Protein AF-A0A958L839-F1 (afdb_monomer)

Foldseek 3Di:
DQDCCFDPNVLVVLLVLQVVLQVVLQVVLCVLVVHRLPGGFQQSLADPPSNVQPVLSSDQDAQEHQDPVSQVSVVVVDDDPPVQDDDNDGQKHFHDPPPCPVLQVLLCVVLCPDPFVLNSLLVSWARYETEIDGDPPDADLLWDWDDDSSGQNYIYTYQHNDPPRSPSRNLSSLLRSLLSSVSSVCVVPPPPDPVQQQPWDQQPVVRDTGGPVVSVSRVSSVVSSVRD

Mean predicted aligned error: 6.94 Å

Sequence (228 aa):
MNQWITGNTGTKRLTLLNDKFKSVCLDRINKETSTEYPVYTPFMSLGEGREKLPKPLLEQKSLLVKDNEYLKYLCDFYTPPANNFLGERNTVEFGFEQSKEDTFERALDLFSSSNSFVVAVFENIVKNIIPMKTIDSEVRKEGVGNSNRESIGALYLSAPSAEPRHIQLAINIAHEVGHQALMLYQTSDSIIHPAELTRNVYSAVRKTDRPAIQSFHALVALVYMRDF

Nearest PDB structures (foldseek):
  8s5f-assembly3_F  TM=5.793E-01  e=1.090E-06  Chlorogloeopsis sp.
  3hq2-assembly1_B  TM=2.065E-01  e=3.096E-01  Bacillus subtilis
  7a03-assembly1_A  TM=2.536E-01  e=7.896E-01  Chitinophagaceae bacterium
  5giv-assembly3_E  TM=2.136E-01  e=6.335E-01  Deinococcus radiodurans R1 = ATCC 13939 = DSM 20539
  5e3x-assembly1_A-2  TM=1.961E-01  e=6.693E-01  Fervidobacterium islandicum

Solvent-accessible surface area (backbone atoms only — not comparable to full-atom values): 12666 Å² total; per-residue (Å²): 131,92,44,72,84,49,54,72,60,6,38,55,51,49,46,56,49,48,54,52,50,43,50,53,32,40,57,54,50,23,65,73,70,74,46,84,73,91,63,75,30,31,51,53,47,30,86,72,75,53,93,69,59,56,66,66,59,62,45,86,67,54,52,70,50,76,55,65,70,50,40,58,59,42,63,81,70,59,80,72,62,85,87,42,47,65,87,94,40,72,43,66,45,64,53,73,61,90,87,49,55,68,43,53,52,51,10,49,52,58,46,64,71,39,96,26,55,54,40,59,41,35,70,68,52,51,50,33,37,41,41,33,42,59,60,88,86,81,64,58,47,59,30,51,71,48,65,54,75,47,26,49,25,38,38,36,38,29,79,30,77,37,82,64,34,28,58,41,40,27,46,43,49,32,29,40,44,24,39,44,54,48,53,54,46,49,74,76,45,62,85,62,52,77,90,48,34,72,40,70,35,78,18,86,88,75,74,44,74,37,31,34,51,58,37,51,42,53,53,44,12,50,54,31,45,70,57,90

Radius of gyration: 17.24 Å; Cα contacts (8 Å, |Δi|>4): 350; chains: 1; bounding box: 44×47×40 Å

Secondary structure (DSSP, 8-state):
---SSSHHHHHHHHHHHHHHHHHHHHHHHHHHHT----S--GGGG--SSGGG--GGGGS---SB---HHHHHHHTTT----GGGEETTEE-EEE---TTSHHHHHHHHHHHHTS--HHHHHHHHH--EEEEEEE-TTS--TT--EE--GGGTTEEEEEPPSSSSHHHHHHHHHHHHHHHHHHHHHHHHS-SS-GGGTTSEEEETTTTEEEEHHHHHHHHHHHHHHHH-

Structure (mmCIF, N/CA/C/O backbone):
data_AF-A0A958L839-F1
#
_entry.id   AF-A0A958L839-F1
#
loop_
_atom_site.group_PDB
_atom_site.id
_atom_site.type_symbol
_atom_site.label_atom_id
_atom_site.label_alt_id
_atom_site.label_comp_id
_atom_site.label_asym_id
_atom_site.label_entity_id
_atom_site.label_seq_id
_atom_site.pdbx_PDB_ins_code
_atom_site.Cartn_x
_atom_site.Cartn_y
_atom_site.Cartn_z
_atom_site.occupancy
_atom_site.B_iso_or_equiv
_atom_site.auth_seq_id
_atom_site.auth_comp_id
_atom_site.auth_asym_id
_atom_site.auth_atom_id
_atom_site.pdbx_PDB_model_num
ATOM 1 N N . MET A 1 1 ? -1.051 -28.481 -4.225 1.00 50.25 1 MET A N 1
ATOM 2 C CA . MET A 1 1 ? -0.147 -28.063 -3.128 1.00 50.25 1 MET A CA 1
ATOM 3 C C . MET A 1 1 ? -0.736 -26.799 -2.502 1.00 50.25 1 MET A C 1
ATOM 5 O O . MET A 1 1 ? -1.049 -25.883 -3.251 1.00 50.25 1 MET A O 1
ATOM 9 N N . ASN A 1 2 ? -0.980 -26.760 -1.186 1.00 62.16 2 ASN A N 1
ATOM 10 C CA . ASN A 1 2 ? -1.592 -25.598 -0.519 1.00 62.16 2 ASN A CA 1
ATOM 11 C C . ASN A 1 2 ? -0.540 -24.509 -0.276 1.00 62.16 2 ASN A C 1
ATOM 13 O O . ASN A 1 2 ? 0.155 -24.531 0.738 1.00 62.16 2 ASN A O 1
ATOM 17 N N . GLN A 1 3 ? -0.409 -23.576 -1.218 1.00 74.38 3 GLN A N 1
ATOM 18 C CA . GLN A 1 3 ? 0.459 -22.411 -1.061 1.00 74.38 3 GLN A CA 1
ATOM 19 C C . GLN A 1 3 ? -0.165 -21.427 -0.063 1.00 74.38 3 GLN A C 1
ATOM 21 O O . GLN A 1 3 ? -1.360 -21.139 -0.132 1.00 74.38 3 GLN A O 1
ATOM 26 N N . TRP A 1 4 ? 0.641 -20.954 0.891 1.00 71.06 4 TRP A N 1
ATOM 27 C CA . TRP A 1 4 ? 0.193 -20.015 1.922 1.00 71.06 4 TRP A CA 1
ATOM 28 C C . TRP A 1 4 ? 0.290 -18.560 1.468 1.00 71.06 4 TRP A C 1
ATOM 30 O O . TRP A 1 4 ? -0.595 -17.800 1.806 1.00 71.06 4 TRP A O 1
ATOM 40 N N . ILE A 1 5 ? 1.314 -18.182 0.698 1.00 75.25 5 ILE A N 1
ATOM 41 C CA . ILE A 1 5 ? 1.614 -16.772 0.372 1.00 75.25 5 ILE A CA 1
ATOM 42 C C . ILE A 1 5 ? 1.261 -16.413 -1.083 1.00 75.25 5 ILE A C 1
ATOM 44 O O . ILE A 1 5 ? 1.005 -15.249 -1.389 1.00 75.25 5 ILE A O 1
ATOM 48 N N . THR A 1 6 ? 1.233 -17.402 -1.978 1.00 82.56 6 THR A N 1
ATOM 49 C CA . THR A 1 6 ? 1.127 -17.215 -3.434 1.00 82.56 6 THR A CA 1
ATOM 50 C C . THR A 1 6 ? -0.059 -17.962 -4.035 1.00 82.56 6 THR A C 1
ATOM 52 O O . THR A 1 6 ? -0.590 -18.903 -3.433 1.00 82.56 6 THR A O 1
ATOM 55 N N . GLY A 1 7 ? -0.435 -17.564 -5.254 1.00 85.31 7 GLY A N 1
ATOM 56 C CA . GLY A 1 7 ? -1.500 -18.194 -6.029 1.00 85.31 7 GLY A CA 1
ATOM 57 C C . GLY A 1 7 ? -2.878 -18.084 -5.372 1.00 85.31 7 GLY A C 1
ATOM 58 O O . GLY A 1 7 ? -3.047 -17.503 -4.302 1.00 85.31 7 GLY A O 1
ATOM 59 N N . ASN A 1 8 ? -3.884 -18.701 -5.994 1.00 85.19 8 ASN A N 1
ATOM 60 C CA . ASN A 1 8 ? -5.290 -18.542 -5.597 1.00 85.19 8 ASN A CA 1
ATOM 61 C C . ASN A 1 8 ? -5.573 -18.900 -4.129 1.00 85.19 8 ASN A C 1
ATOM 63 O O . ASN A 1 8 ? -6.400 -18.263 -3.479 1.00 85.19 8 ASN A O 1
ATOM 67 N N . THR A 1 9 ? -4.909 -19.928 -3.594 1.00 86.12 9 THR A N 1
ATOM 68 C CA . THR A 1 9 ? -5.086 -20.332 -2.191 1.00 86.12 9 THR A CA 1
ATOM 69 C C . THR A 1 9 ? -4.491 -19.302 -1.232 1.00 86.12 9 THR A C 1
ATOM 71 O O . THR A 1 9 ? -5.132 -18.986 -0.228 1.00 86.12 9 THR A O 1
ATOM 74 N N . GLY A 1 10 ? -3.314 -18.752 -1.551 1.00 85.75 10 GLY A N 1
ATOM 75 C CA . GLY A 1 10 ? -2.702 -17.669 -0.783 1.00 85.75 10 GLY A CA 1
ATOM 76 C C . GLY A 1 10 ? -3.553 -16.403 -0.825 1.00 85.75 10 GLY A C 1
ATOM 77 O O . GLY A 1 10 ? -3.840 -15.834 0.224 1.00 85.75 10 GLY A O 1
ATOM 78 N N . THR A 1 11 ? -4.064 -16.029 -2.001 1.00 89.62 11 THR A N 1
ATOM 79 C CA . THR A 1 11 ? -4.967 -14.879 -2.158 1.00 89.62 11 THR A CA 1
ATOM 80 C C . THR A 1 11 ? -6.210 -15.012 -1.279 1.00 89.62 11 THR A C 1
ATOM 82 O O . THR A 1 11 ? -6.503 -14.108 -0.507 1.00 89.62 11 THR A O 1
ATOM 85 N N . LYS A 1 12 ? -6.906 -16.160 -1.306 1.00 90.44 12 LYS A N 1
ATOM 86 C CA . LYS A 1 12 ? -8.113 -16.376 -0.483 1.00 90.44 12 LYS A CA 1
ATOM 87 C C . LYS A 1 12 ? -7.850 -16.222 1.014 1.00 90.44 12 LYS A C 1
ATOM 89 O O . LYS A 1 12 ? -8.669 -15.657 1.732 1.00 90.44 12 LYS A O 1
ATOM 94 N N . ARG A 1 13 ? -6.720 -16.742 1.497 1.00 89.69 13 ARG A N 1
ATOM 95 C CA . ARG A 1 13 ? -6.339 -16.629 2.913 1.00 89.69 13 ARG A CA 1
ATOM 96 C C . ARG A 1 13 ? -6.029 -15.192 3.282 1.00 89.69 13 ARG A C 1
ATOM 98 O O . ARG A 1 13 ? -6.502 -14.713 4.305 1.00 89.69 13 ARG A O 1
ATOM 105 N N . LEU A 1 14 ? -5.286 -14.512 2.423 1.00 91.06 14 LEU A N 1
ATOM 106 C CA . LEU A 1 14 ? -4.926 -13.121 2.608 1.00 91.06 14 LEU A CA 1
ATOM 107 C C . LEU A 1 14 ? -6.156 -12.208 2.619 1.00 91.06 14 LEU A C 1
ATOM 109 O O . LEU A 1 14 ? -6.228 -11.328 3.466 1.00 91.06 14 LEU A O 1
ATOM 113 N N . THR A 1 15 ? -7.150 -12.464 1.763 1.00 92.75 15 THR A N 1
ATOM 114 C CA . THR A 1 15 ? -8.453 -11.781 1.804 1.00 92.75 15 THR A CA 1
ATOM 115 C C . THR A 1 15 ? -9.119 -11.942 3.169 1.00 92.75 15 THR A C 1
ATOM 117 O O . THR A 1 15 ? -9.436 -10.943 3.804 1.00 92.75 15 THR A O 1
ATOM 120 N N . LEU A 1 16 ? -9.242 -13.173 3.679 1.00 92.62 16 LEU A N 1
ATOM 121 C CA . LEU A 1 16 ? -9.853 -13.427 4.992 1.00 92.62 16 LEU A CA 1
ATOM 122 C C . LEU A 1 16 ? -9.105 -12.730 6.138 1.00 92.62 16 LEU A C 1
ATOM 124 O O . LEU A 1 16 ? -9.727 -12.162 7.037 1.00 92.62 16 LEU A O 1
ATOM 128 N N . LEU A 1 17 ? -7.769 -12.773 6.113 1.00 92.75 17 LEU A N 1
ATOM 129 C CA . LEU A 1 17 ? -6.934 -12.083 7.097 1.00 92.75 17 LEU A CA 1
ATOM 130 C C . LEU A 1 17 ? -7.134 -10.572 7.035 1.00 92.75 17 LEU A C 1
ATOM 132 O O . LEU A 1 17 ? -7.296 -9.929 8.070 1.00 92.75 17 LEU A O 1
ATOM 136 N N . ASN A 1 18 ? -7.158 -10.019 5.827 1.00 95.25 18 ASN A N 1
ATOM 137 C CA . ASN A 1 18 ? -7.340 -8.599 5.599 1.00 95.25 18 ASN A CA 1
ATOM 138 C C . ASN A 1 18 ? -8.727 -8.119 6.044 1.00 95.25 18 ASN A C 1
ATOM 140 O O . ASN A 1 18 ? -8.832 -7.082 6.688 1.00 95.25 18 ASN A O 1
ATOM 144 N N . ASP A 1 19 ? -9.789 -8.874 5.766 1.00 95.25 19 ASP A N 1
ATOM 145 C CA . ASP A 1 19 ? -11.146 -8.519 6.193 1.00 95.25 19 ASP A CA 1
ATOM 146 C C . ASP A 1 19 ? -11.259 -8.494 7.718 1.00 95.25 19 ASP A C 1
ATOM 148 O O . ASP A 1 19 ? -11.785 -7.540 8.299 1.00 95.25 19 ASP A O 1
ATOM 152 N N . LYS A 1 20 ? -10.674 -9.493 8.388 1.00 95.00 20 LYS A N 1
ATOM 153 C CA . LYS A 1 20 ? -10.611 -9.514 9.851 1.00 95.00 20 LYS A CA 1
ATOM 154 C C . LYS A 1 20 ? -9.772 -8.362 10.402 1.00 95.00 20 LYS A C 1
ATOM 156 O O . LYS A 1 20 ? -10.183 -7.724 11.368 1.00 95.00 20 LYS A O 1
ATOM 161 N N . PHE A 1 21 ? -8.626 -8.078 9.789 1.00 95.06 21 PHE A N 1
ATOM 162 C CA . PHE A 1 21 ? -7.762 -6.963 10.168 1.00 95.06 21 PHE A CA 1
ATOM 163 C C . PHE A 1 21 ? -8.496 -5.619 10.068 1.00 95.06 21 PHE A C 1
ATOM 165 O O . PHE A 1 21 ? -8.529 -4.865 11.039 1.00 95.06 21 PHE A O 1
ATOM 172 N N . LYS A 1 22 ? -9.163 -5.355 8.937 1.00 95.75 22 LYS A N 1
ATOM 173 C CA . LYS A 1 22 ? -9.967 -4.145 8.718 1.00 95.75 22 LYS A CA 1
ATOM 174 C C . LYS A 1 22 ? -11.069 -3.996 9.760 1.00 95.75 22 LYS A C 1
ATOM 176 O O . LYS A 1 22 ? -11.214 -2.910 10.310 1.00 95.75 22 LYS A O 1
ATOM 181 N N . SER A 1 23 ? -11.805 -5.074 10.053 1.00 95.44 23 SER A N 1
ATOM 182 C CA . SER A 1 23 ? -12.853 -5.076 11.084 1.00 95.44 23 SER A CA 1
ATOM 183 C C . SER A 1 23 ? -12.289 -4.679 12.444 1.00 95.44 23 SER A C 1
ATOM 185 O O . SER A 1 23 ? -12.813 -3.775 13.080 1.00 95.44 23 SER A O 1
ATOM 187 N N . VAL A 1 24 ? -11.173 -5.290 12.858 1.00 94.38 24 VAL A N 1
ATOM 188 C CA . VAL A 1 24 ? -10.528 -4.960 14.135 1.00 94.38 24 VAL A CA 1
ATOM 189 C C . VAL A 1 24 ? -10.098 -3.495 14.165 1.00 94.38 24 VAL A C 1
ATOM 191 O O . VAL A 1 24 ? -10.352 -2.813 15.152 1.00 94.38 24 VAL A O 1
ATOM 194 N N . CYS A 1 25 ? -9.472 -2.983 13.103 1.00 94.44 25 CYS A N 1
ATOM 195 C CA . CYS A 1 25 ? -9.069 -1.578 13.036 1.00 94.44 25 CYS A CA 1
ATOM 196 C C . CYS A 1 25 ? -10.265 -0.619 13.107 1.00 94.44 25 CYS A C 1
ATOM 198 O O . CYS A 1 25 ? -10.188 0.378 13.829 1.00 94.44 25 CYS A O 1
ATOM 200 N N . LEU A 1 26 ? -11.356 -0.936 12.403 1.00 94.31 26 LEU A N 1
ATOM 201 C CA . LEU A 1 26 ? -12.596 -0.160 12.397 1.00 94.31 26 LEU A CA 1
ATOM 202 C C . LEU A 1 26 ? -13.263 -0.123 13.770 1.00 94.31 26 LEU A C 1
ATOM 204 O O . LEU A 1 26 ? -13.526 0.957 14.294 1.00 94.31 26 LEU A O 1
ATOM 208 N N . ASP A 1 27 ? -13.472 -1.284 14.387 1.00 93.75 27 ASP A N 1
ATOM 209 C CA . ASP A 1 27 ? -14.079 -1.382 15.717 1.00 93.75 27 ASP A CA 1
ATOM 210 C C . ASP A 1 27 ? -13.277 -0.572 16.740 1.00 93.75 27 ASP A C 1
ATOM 212 O O . ASP A 1 27 ? -13.822 0.144 17.584 1.00 93.75 27 ASP A O 1
ATOM 216 N N . ARG A 1 28 ? -11.949 -0.650 16.633 1.00 92.38 28 ARG A N 1
ATOM 217 C CA . ARG A 1 28 ? -11.013 0.028 17.524 1.00 92.38 28 ARG A CA 1
ATOM 218 C C . ARG A 1 28 ? -11.067 1.552 17.364 1.00 92.38 28 ARG A C 1
ATOM 220 O O . ARG A 1 28 ? -11.107 2.247 18.378 1.00 92.38 28 ARG A O 1
ATOM 227 N N . ILE A 1 29 ? -11.065 2.084 16.135 1.00 91.50 29 ILE A N 1
ATOM 228 C CA . ILE A 1 29 ? -11.126 3.541 15.910 1.00 91.50 29 ILE A CA 1
ATOM 229 C C . ILE A 1 29 ? -12.505 4.102 16.266 1.00 91.50 29 ILE A C 1
ATOM 231 O O . ILE A 1 29 ? -12.572 5.107 16.966 1.00 91.50 29 ILE A O 1
ATOM 235 N N . ASN A 1 30 ? -13.584 3.406 15.898 1.00 92.19 30 ASN A N 1
ATOM 236 C CA . ASN A 1 30 ? -14.956 3.820 16.197 1.00 92.19 30 ASN A CA 1
ATOM 237 C C . ASN A 1 30 ? -15.199 3.920 17.706 1.00 92.19 30 ASN A C 1
ATOM 239 O O . ASN A 1 30 ? -15.785 4.889 18.191 1.00 92.19 30 ASN A O 1
ATOM 243 N N . LYS A 1 31 ? -14.666 2.955 18.466 1.00 91.06 31 LYS A N 1
ATOM 244 C CA . LYS A 1 31 ? -14.718 2.968 19.929 1.00 91.06 31 LYS A CA 1
ATOM 245 C C . LYS A 1 31 ? -13.953 4.144 20.538 1.00 91.06 31 LYS A C 1
ATOM 247 O O . LYS A 1 31 ? -14.417 4.725 21.513 1.00 91.06 31 LYS A O 1
ATOM 252 N N . GLU A 1 32 ? -12.782 4.481 20.005 1.00 89.44 32 GLU A N 1
ATOM 253 C CA . GLU A 1 32 ? -11.934 5.534 20.577 1.00 89.44 32 GLU A CA 1
ATOM 254 C C . GLU A 1 32 ? -12.386 6.944 20.222 1.00 89.44 32 GLU A C 1
ATOM 256 O O . GLU A 1 32 ? -12.366 7.818 21.085 1.00 89.44 32 GLU A O 1
ATOM 261 N N . THR A 1 33 ? -12.832 7.174 18.989 1.00 86.00 33 THR A N 1
ATOM 262 C CA . THR A 1 33 ? -13.303 8.495 18.558 1.00 86.00 33 THR A CA 1
ATOM 263 C C . THR A 1 33 ? -14.797 8.697 18.807 1.00 86.00 33 THR A C 1
ATOM 265 O O . THR A 1 33 ? -15.324 9.755 18.473 1.00 86.00 33 THR A O 1
ATOM 268 N N . SER A 1 34 ? -15.500 7.699 19.366 1.00 86.50 34 SER A N 1
ATOM 269 C CA . SER A 1 34 ? -16.966 7.702 19.519 1.00 86.50 34 SER A CA 1
ATOM 270 C C . SER A 1 34 ? -17.677 8.087 18.213 1.00 86.50 34 SER A C 1
ATOM 272 O O . SER A 1 34 ? -18.589 8.909 18.192 1.00 86.50 34 SER A O 1
ATOM 274 N N . THR A 1 35 ? -17.183 7.548 17.098 1.00 86.31 35 THR A N 1
ATOM 275 C CA . THR A 1 35 ? -17.655 7.814 15.731 1.00 86.31 35 THR A CA 1
ATOM 276 C C . THR A 1 35 ? -18.020 6.487 15.071 1.00 86.31 35 THR A C 1
ATOM 278 O O . THR A 1 35 ? -17.555 5.439 15.504 1.00 86.31 35 THR A O 1
ATOM 281 N N . GLU A 1 36 ? -18.821 6.516 14.010 1.00 89.25 36 GLU A N 1
ATOM 282 C CA . GLU A 1 36 ? -19.178 5.329 13.226 1.00 89.25 36 GLU A CA 1
ATOM 283 C C . GLU A 1 36 ? -18.637 5.458 11.800 1.00 89.25 36 GLU A C 1
ATOM 285 O O . GLU A 1 36 ? -19.370 5.731 10.849 1.00 89.25 36 GLU A O 1
ATOM 290 N N . TYR A 1 37 ? -17.322 5.301 11.639 1.00 92.06 37 TYR A N 1
ATOM 291 C CA . TYR A 1 37 ? -16.726 5.210 10.312 1.00 92.06 37 TYR A CA 1
ATOM 292 C C . TYR A 1 37 ? -17.219 3.928 9.622 1.00 92.06 37 TYR A C 1
ATOM 294 O O . TYR A 1 37 ? -17.070 2.838 10.186 1.00 92.06 37 TYR A O 1
ATOM 302 N N . PRO A 1 38 ? -17.786 4.028 8.404 1.00 92.19 38 PRO A N 1
ATOM 303 C CA . PRO A 1 38 ? -18.387 2.884 7.720 1.00 92.19 38 PRO A CA 1
ATOM 304 C C . PRO A 1 38 ? -17.364 2.025 6.966 1.00 92.19 38 PRO A C 1
ATOM 306 O O . PRO A 1 38 ? -17.669 0.901 6.574 1.00 92.19 38 PRO A O 1
ATOM 309 N N . VAL A 1 39 ? -16.168 2.563 6.702 1.00 94.44 39 VAL A N 1
ATOM 310 C CA . VAL A 1 39 ? -15.171 1.955 5.815 1.00 94.44 39 VAL A CA 1
ATOM 311 C C . VAL A 1 39 ? -13.774 2.149 6.384 1.00 94.44 39 VAL A C 1
ATOM 313 O O . VAL A 1 39 ? -13.436 3.219 6.883 1.00 94.44 39 VAL A O 1
ATOM 316 N N . TYR A 1 40 ? -12.958 1.101 6.283 1.00 95.50 40 TYR A N 1
ATOM 317 C CA . TYR A 1 40 ? -11.557 1.125 6.685 1.00 95.50 40 TYR A CA 1
ATOM 318 C C . TYR A 1 40 ? -10.734 2.033 5.765 1.00 95.50 40 TYR A C 1
ATOM 320 O O . TYR A 1 40 ? -10.785 1.878 4.541 1.00 95.50 40 TYR A O 1
ATOM 328 N N . THR A 1 41 ? -9.905 2.897 6.350 1.00 95.06 41 THR A N 1
ATOM 329 C CA . THR A 1 41 ? -8.818 3.591 5.645 1.00 95.06 41 THR A CA 1
ATOM 330 C C . THR A 1 41 ? -7.460 3.086 6.136 1.00 95.06 41 THR A C 1
ATOM 332 O O . THR A 1 41 ? -7.355 2.678 7.297 1.00 95.06 41 THR A O 1
ATOM 335 N N . PRO A 1 42 ? -6.399 3.125 5.302 1.00 94.31 42 PRO A N 1
ATOM 336 C CA . PRO A 1 42 ? -5.081 2.629 5.695 1.00 94.31 42 PRO A CA 1
ATOM 337 C C . PRO A 1 42 ? -4.583 3.177 7.035 1.00 94.31 42 PRO A C 1
ATOM 339 O O . PRO A 1 42 ? -4.073 2.428 7.856 1.00 94.31 42 PRO A O 1
ATOM 342 N N . PHE A 1 43 ? -4.819 4.456 7.327 1.00 92.25 43 PHE A N 1
ATOM 343 C CA . PHE A 1 43 ? -4.344 5.112 8.551 1.00 92.25 43 PHE A CA 1
ATOM 344 C C . PHE A 1 43 ? -4.984 4.573 9.836 1.00 92.25 43 PHE A C 1
ATOM 346 O O . PHE A 1 43 ? -4.421 4.736 10.916 1.00 92.25 43 PHE A O 1
ATOM 353 N N . MET A 1 44 ? -6.097 3.839 9.744 1.00 93.19 44 MET A N 1
ATOM 354 C CA . MET A 1 44 ? -6.678 3.140 10.895 1.00 93.19 44 MET A CA 1
ATOM 355 C C . MET A 1 44 ? -5.803 1.972 11.392 1.00 93.19 44 MET A C 1
ATOM 357 O O . MET A 1 44 ? -6.047 1.450 12.487 1.00 93.19 44 MET A O 1
ATOM 361 N N . SER A 1 45 ? -4.785 1.547 10.626 1.00 91.62 45 SER A N 1
ATOM 362 C CA . SER A 1 45 ? -3.797 0.568 11.102 1.00 91.62 45 SER A CA 1
ATOM 363 C C . SER A 1 45 ? -2.796 1.134 12.101 1.00 91.62 45 SER A C 1
ATOM 365 O O . SER A 1 45 ? -2.196 0.342 12.828 1.00 91.62 45 SER A O 1
ATOM 367 N N . LEU A 1 46 ? -2.639 2.461 12.170 1.00 87.00 46 LEU A N 1
ATOM 368 C CA . LEU A 1 46 ? -1.677 3.116 13.050 1.00 87.00 46 LEU A CA 1
ATOM 369 C C . LEU A 1 46 ? -1.821 2.597 14.491 1.00 87.00 46 LEU A C 1
ATOM 371 O O . LEU A 1 46 ? -2.926 2.503 15.030 1.00 87.00 46 LEU A O 1
ATOM 375 N N . GLY A 1 47 ? -0.701 2.184 15.087 1.00 79.38 47 GLY A N 1
ATOM 376 C CA . GLY A 1 47 ? -0.689 1.570 16.416 1.00 79.38 47 GLY A CA 1
ATOM 377 C C . GLY A 1 47 ? -0.898 2.587 17.537 1.00 79.38 47 GLY A C 1
ATOM 378 O O . GLY A 1 47 ? -1.769 2.400 18.385 1.00 79.38 47 GLY A O 1
ATOM 379 N N . GLU A 1 48 ? -0.128 3.676 17.500 1.00 78.25 48 GLU A N 1
ATOM 380 C CA . GLU A 1 48 ? -0.063 4.729 18.523 1.00 78.25 48 GLU A CA 1
ATOM 381 C C . GLU A 1 48 ? -0.246 6.118 17.890 1.00 78.25 48 GLU A C 1
ATOM 383 O O . GLU A 1 48 ? 0.094 6.314 16.726 1.00 78.25 48 GLU A O 1
ATOM 388 N N . GLY A 1 49 ? -0.782 7.095 18.632 1.00 76.62 49 GLY A N 1
ATOM 389 C CA . GLY A 1 49 ? -0.974 8.475 18.142 1.00 76.62 49 GLY A CA 1
ATOM 390 C C . GLY A 1 49 ? -2.171 8.669 17.200 1.00 76.62 49 GLY A C 1
ATOM 391 O O . GLY A 1 49 ? -2.388 9.752 16.658 1.00 76.62 49 GLY A O 1
ATOM 392 N N . ARG A 1 50 ? -2.965 7.618 17.012 1.00 81.12 50 ARG A N 1
ATOM 393 C CA . ARG A 1 50 ? -4.176 7.550 16.180 1.00 81.12 50 ARG A CA 1
ATOM 394 C C . ARG A 1 50 ? -5.311 8.464 16.622 1.00 81.12 50 ARG A C 1
ATOM 396 O O . ARG A 1 50 ? -6.073 8.926 15.784 1.00 81.12 50 ARG A O 1
ATOM 403 N N . GLU A 1 51 ? -5.392 8.780 17.907 1.00 79.00 51 GLU A N 1
ATOM 404 C CA . GLU A 1 51 ? -6.323 9.764 18.462 1.00 79.00 51 GLU A CA 1
ATOM 405 C C . GLU A 1 51 ? -6.082 11.181 17.921 1.00 79.00 51 GLU A C 1
ATOM 407 O O . GLU A 1 51 ? -6.962 12.036 17.998 1.00 79.00 51 GLU A O 1
ATOM 412 N N . LYS A 1 52 ? -4.894 11.424 17.355 1.00 82.81 52 LYS A N 1
ATOM 413 C CA . LYS A 1 52 ? -4.508 12.691 16.731 1.00 82.81 52 LYS A CA 1
ATOM 414 C C . LYS A 1 52 ? -4.678 12.675 15.216 1.00 82.81 52 LYS A C 1
ATOM 416 O O . LYS A 1 52 ? -4.389 13.692 14.590 1.00 82.81 52 LYS A O 1
ATOM 421 N N . LEU A 1 53 ? -5.110 11.555 14.621 1.00 87.25 53 LEU A N 1
ATOM 422 C CA . LEU A 1 53 ? -5.281 11.475 13.174 1.00 87.25 53 LEU A CA 1
ATOM 423 C C . LEU A 1 53 ? -6.312 12.515 12.719 1.00 87.25 53 LEU A C 1
ATOM 425 O O . LEU A 1 53 ? -7.449 12.512 13.198 1.00 87.25 53 LEU A O 1
ATOM 429 N N . PRO A 1 54 ? -5.945 13.404 11.786 1.00 88.94 54 PRO A N 1
ATOM 430 C CA . PRO A 1 54 ? -6.867 14.386 11.259 1.00 88.94 54 PRO A CA 1
ATOM 431 C C . PRO A 1 54 ? -7.951 13.670 10.453 1.00 88.94 54 PRO A C 1
ATOM 433 O O . PRO A 1 54 ? -7.681 12.716 9.719 1.00 88.94 54 PRO A O 1
ATOM 436 N N . LYS A 1 55 ? -9.188 14.163 10.571 1.00 89.25 55 LYS A N 1
ATOM 437 C CA . LYS A 1 55 ? -10.371 13.583 9.921 1.00 89.25 55 LYS A CA 1
ATOM 438 C C . LYS A 1 55 ? -10.163 13.255 8.428 1.00 89.25 55 LYS A C 1
ATOM 440 O O . LYS A 1 55 ? -10.563 12.161 8.040 1.00 89.25 55 LYS A O 1
ATOM 445 N N . PRO A 1 56 ? -9.477 14.083 7.610 1.00 90.69 56 PRO A N 1
ATOM 446 C CA . PRO A 1 56 ? -9.201 13.742 6.213 1.00 90.69 56 PRO A CA 1
ATOM 447 C C . PRO A 1 56 ? -8.477 12.402 5.993 1.00 90.69 56 PRO A C 1
ATOM 449 O O . PRO A 1 56 ? -8.745 11.749 4.989 1.00 90.69 56 PRO A O 1
ATOM 452 N N . LEU A 1 57 ? -7.606 11.950 6.911 1.00 90.75 57 LEU A N 1
ATOM 453 C CA . LEU A 1 57 ? -6.921 10.644 6.811 1.00 90.75 57 LEU A CA 1
ATOM 454 C C . LEU A 1 57 ? -7.834 9.449 7.154 1.00 90.75 57 LEU A C 1
ATOM 456 O O . LEU A 1 57 ? -7.518 8.297 6.844 1.00 90.75 57 LEU A O 1
ATOM 460 N N . LEU A 1 58 ? -8.978 9.718 7.784 1.00 91.50 58 LEU A N 1
ATOM 461 C CA . LEU A 1 58 ? -10.008 8.735 8.131 1.00 91.50 58 LEU A CA 1
ATOM 462 C C . LEU A 1 58 ? -11.142 8.686 7.096 1.00 91.50 58 LEU A C 1
ATOM 464 O O . LEU A 1 58 ? -12.058 7.876 7.217 1.00 91.50 58 LEU A O 1
ATOM 468 N N . GLU A 1 59 ? -11.079 9.525 6.061 1.00 90.62 59 GLU A N 1
ATOM 469 C CA . GLU A 1 59 ? -12.037 9.542 4.961 1.00 90.62 59 GLU A CA 1
ATOM 470 C C . GLU A 1 59 ? -11.553 8.678 3.795 1.00 90.62 59 GLU A C 1
ATOM 472 O O . GLU A 1 59 ? -10.373 8.664 3.438 1.00 90.62 59 GLU A O 1
ATOM 477 N N . GLN A 1 60 ? -12.481 7.957 3.167 1.00 91.12 60 GLN A N 1
ATOM 478 C CA . GLN A 1 60 ? -12.165 7.150 1.997 1.00 91.12 60 GLN A CA 1
ATOM 479 C C . GLN A 1 60 ? -11.740 8.051 0.829 1.00 91.12 60 GLN A C 1
ATOM 481 O O . GLN A 1 60 ? -12.461 8.968 0.435 1.00 91.12 60 GLN A O 1
ATOM 486 N N . LYS A 1 61 ? -10.579 7.752 0.243 1.00 93.00 61 LYS A N 1
ATOM 487 C CA . LYS A 1 61 ? -10.073 8.404 -0.971 1.00 93.00 61 LYS A CA 1
ATOM 488 C C . LYS A 1 61 ? -10.098 7.446 -2.161 1.00 93.00 61 LYS A C 1
ATOM 490 O O . LYS A 1 61 ? -10.277 6.237 -2.000 1.00 93.00 61 LYS A O 1
ATOM 495 N N . SER A 1 62 ? -9.919 7.997 -3.359 1.00 93.56 62 SER A N 1
ATOM 496 C CA . SER A 1 62 ? -9.692 7.219 -4.578 1.00 93.56 62 SER A CA 1
ATOM 497 C C . SER A 1 62 ? -8.440 6.346 -4.459 1.00 93.56 62 SER A C 1
ATOM 499 O O . SER A 1 62 ? -7.538 6.638 -3.667 1.00 93.56 62 SER A O 1
ATOM 501 N N . LEU A 1 63 ? -8.372 5.295 -5.287 1.00 94.19 63 LEU A N 1
ATOM 502 C CA . LEU A 1 63 ? -7.199 4.425 -5.363 1.00 94.19 63 LEU A CA 1
ATOM 503 C C . LEU A 1 63 ? -5.935 5.249 -5.593 1.00 94.19 63 LEU A C 1
ATOM 505 O O . LEU A 1 63 ? -5.017 5.157 -4.801 1.00 94.19 63 LEU A O 1
ATOM 509 N N . LEU A 1 64 ? -5.895 6.100 -6.616 1.00 93.62 64 LEU A N 1
ATOM 510 C CA . LEU A 1 64 ? -4.812 7.067 -6.784 1.00 93.62 64 LEU A CA 1
ATOM 511 C C . LEU A 1 64 ? -5.189 8.378 -6.091 1.00 93.62 64 LEU A C 1
ATOM 513 O O . LEU A 1 64 ? -6.174 9.014 -6.474 1.00 93.62 64 LEU A O 1
ATOM 517 N N . VAL A 1 65 ? -4.441 8.769 -5.059 1.00 91.94 65 VAL A N 1
ATOM 518 C CA . VAL A 1 65 ? -4.749 9.956 -4.251 1.00 91.94 65 VAL A CA 1
ATOM 519 C C . VAL A 1 65 ? -4.194 11.211 -4.923 1.00 91.94 65 VAL A C 1
ATOM 521 O O . VAL A 1 65 ? -2.983 11.373 -5.044 1.00 91.94 65 VAL A O 1
ATOM 524 N N . LYS A 1 66 ? -5.097 12.113 -5.326 1.00 89.19 66 LYS A N 1
ATOM 525 C CA . LYS A 1 66 ? -4.783 13.399 -5.985 1.00 89.19 66 LYS A CA 1
ATOM 526 C C . LYS A 1 66 ? -5.127 14.624 -5.111 1.00 89.19 66 LYS A C 1
ATOM 528 O O . LYS A 1 66 ? -4.955 15.762 -5.532 1.00 89.19 66 LYS A O 1
ATOM 533 N N . ASP A 1 67 ? -5.642 14.395 -3.903 1.00 88.31 67 ASP A N 1
ATOM 534 C CA . ASP A 1 67 ? -6.111 15.429 -2.973 1.00 88.31 67 ASP A CA 1
ATOM 535 C C . ASP A 1 67 ? -4.936 16.060 -2.205 1.00 88.31 67 ASP A C 1
ATOM 537 O O . ASP A 1 67 ? -4.376 15.456 -1.291 1.00 88.31 67 ASP A O 1
ATOM 541 N N . ASN A 1 68 ? -4.566 17.290 -2.566 1.00 83.25 68 ASN A N 1
ATOM 542 C CA . ASN A 1 68 ? -3.444 18.000 -1.947 1.00 83.25 68 ASN A CA 1
ATOM 543 C C . ASN A 1 68 ? -3.669 18.343 -0.464 1.00 83.25 68 ASN A C 1
ATOM 545 O O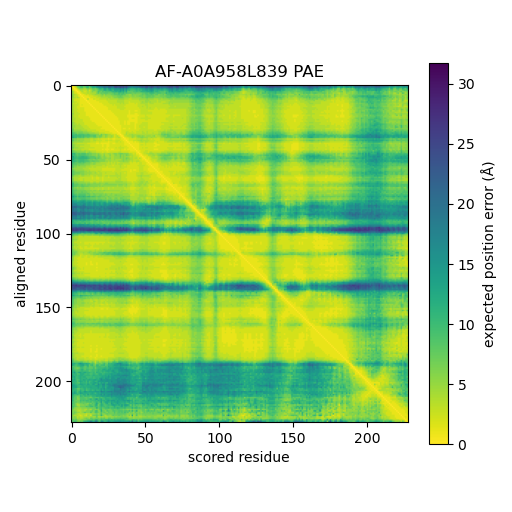 . ASN A 1 68 ? -2.694 18.445 0.280 1.00 83.25 68 ASN A O 1
ATOM 549 N N . GLU A 1 69 ? -4.916 18.520 -0.015 1.00 84.75 69 GLU A N 1
ATOM 550 C CA . GLU A 1 69 ? -5.205 18.776 1.401 1.00 84.75 69 GLU A CA 1
ATOM 551 C C . GLU A 1 69 ? -4.921 17.520 2.226 1.00 84.75 69 GLU A C 1
ATOM 553 O O . GLU A 1 69 ? -4.204 17.571 3.226 1.00 84.75 69 GLU A O 1
ATOM 558 N N . TYR A 1 70 ? -5.390 16.368 1.745 1.00 89.06 70 TYR A N 1
ATOM 559 C CA . TYR A 1 70 ? -5.069 15.070 2.330 1.00 89.06 70 TYR A CA 1
ATOM 560 C C . TYR A 1 70 ? -3.557 14.812 2.374 1.00 89.06 70 TYR A C 1
ATOM 562 O O . TYR A 1 70 ? -3.022 14.415 3.410 1.00 89.06 70 TYR A O 1
ATOM 570 N N . LEU A 1 71 ? -2.853 15.058 1.262 1.00 87.50 71 LEU A N 1
ATOM 571 C CA . LEU A 1 71 ? -1.407 14.834 1.169 1.00 87.50 71 LEU A CA 1
ATOM 572 C C . LEU A 1 71 ? -0.620 15.725 2.140 1.00 87.50 71 LEU A C 1
ATOM 574 O O . LEU A 1 71 ? 0.397 15.286 2.672 1.00 87.50 71 LEU A O 1
ATOM 578 N N . LYS A 1 72 ? -1.110 16.936 2.432 1.00 84.56 72 LYS A N 1
ATOM 579 C CA . LYS A 1 72 ? -0.500 17.822 3.429 1.00 84.56 72 LYS A CA 1
ATOM 580 C C . LYS A 1 72 ? -0.576 17.239 4.840 1.00 84.56 72 LYS A C 1
ATOM 582 O O . LYS A 1 72 ? 0.429 17.249 5.540 1.00 84.56 72 LYS A O 1
ATOM 587 N N . TYR A 1 73 ? -1.734 16.714 5.245 1.00 86.00 73 TYR A N 1
ATOM 588 C CA . TYR A 1 73 ? -1.881 16.050 6.546 1.00 86.00 73 TYR A CA 1
ATOM 589 C C . TYR A 1 73 ? -1.017 14.798 6.656 1.00 86.00 73 TYR A C 1
ATOM 591 O O . TYR A 1 73 ? -0.493 14.486 7.719 1.00 86.00 73 TYR A O 1
ATOM 599 N N . LEU A 1 74 ? -0.854 14.079 5.549 1.00 85.06 74 LEU A N 1
ATOM 600 C CA . LEU A 1 74 ? -0.083 12.849 5.513 1.00 85.06 74 LEU A CA 1
ATOM 601 C C . LEU A 1 74 ? 1.400 13.062 5.848 1.00 85.06 74 LEU A C 1
ATOM 603 O O . LEU A 1 74 ? 1.994 12.187 6.478 1.00 85.06 74 LEU A O 1
ATOM 607 N N . CYS A 1 75 ? 1.981 14.209 5.478 1.00 78.12 75 CYS A N 1
ATOM 608 C CA . CYS A 1 75 ? 3.366 14.562 5.807 1.00 78.12 75 CYS A CA 1
ATOM 609 C C . CYS A 1 75 ? 3.681 14.401 7.302 1.00 78.12 75 CYS A C 1
ATOM 611 O O . CYS A 1 75 ? 4.771 13.949 7.642 1.00 78.12 75 CYS A O 1
ATOM 613 N N . ASP A 1 76 ? 2.723 14.727 8.174 1.00 77.19 76 ASP A N 1
ATOM 614 C CA . ASP A 1 76 ? 2.915 14.738 9.628 1.00 77.19 76 ASP A CA 1
ATOM 615 C C . ASP A 1 76 ? 2.870 13.332 10.252 1.00 77.19 76 ASP A C 1
ATOM 617 O O . ASP A 1 76 ? 3.364 13.124 11.360 1.00 77.19 76 ASP A O 1
ATOM 621 N N . PHE A 1 77 ? 2.289 12.356 9.547 1.00 78.62 77 PHE A N 1
ATOM 622 C CA . PHE A 1 77 ? 2.096 10.980 10.033 1.00 78.62 77 PHE A CA 1
ATOM 623 C C . PHE A 1 77 ? 2.931 9.951 9.270 1.00 78.62 77 PHE A C 1
ATOM 625 O O . PHE A 1 77 ? 3.034 8.792 9.679 1.00 78.62 77 PHE A O 1
ATOM 632 N N . TYR A 1 78 ? 3.530 10.347 8.150 1.00 79.44 78 TYR A N 1
ATOM 633 C CA . TYR A 1 78 ? 4.373 9.466 7.367 1.00 79.44 78 TYR A CA 1
ATOM 634 C C . TYR A 1 78 ? 5.729 9.265 8.037 1.00 79.44 78 TYR A C 1
ATOM 636 O O . TYR A 1 78 ? 6.507 10.200 8.207 1.00 79.44 78 TYR A O 1
ATOM 644 N N . THR A 1 79 ? 6.044 8.007 8.338 1.00 71.62 79 THR A N 1
ATOM 645 C CA . THR A 1 79 ? 7.391 7.613 8.749 1.00 71.62 79 THR A CA 1
ATOM 646 C C . THR A 1 79 ? 8.149 7.100 7.525 1.00 71.62 79 THR A C 1
ATOM 648 O O . THR A 1 79 ? 7.857 5.996 7.044 1.00 71.62 79 THR A O 1
ATOM 651 N N . PRO A 1 80 ? 9.101 7.875 6.976 1.00 68.62 80 PRO A N 1
ATOM 652 C CA . PRO A 1 80 ? 9.930 7.396 5.886 1.00 68.62 80 PRO A CA 1
ATOM 653 C C . PRO A 1 80 ? 10.892 6.299 6.390 1.00 68.62 80 PRO A C 1
ATOM 655 O O . PRO A 1 80 ? 11.250 6.270 7.571 1.00 68.62 80 PRO A O 1
ATOM 658 N N . PRO A 1 81 ? 11.363 5.395 5.513 1.00 66.19 81 PRO A N 1
ATOM 659 C CA . PRO A 1 81 ? 12.445 4.471 5.842 1.00 66.19 81 PRO A CA 1
ATOM 660 C C . PRO A 1 81 ? 13.684 5.229 6.336 1.00 66.19 81 PRO A C 1
ATOM 662 O O . PRO A 1 81 ? 13.960 6.326 5.857 1.00 66.19 81 PRO A O 1
ATOM 665 N N . ALA A 1 82 ? 14.489 4.621 7.215 1.00 57.28 82 ALA A N 1
ATOM 666 C CA . ALA A 1 82 ? 15.681 5.248 7.810 1.00 57.28 82 ALA A CA 1
ATOM 667 C C . ALA A 1 82 ? 16.669 5.863 6.791 1.00 57.28 82 ALA A C 1
ATOM 669 O O . ALA A 1 82 ? 17.409 6.781 7.124 1.00 57.28 82 ALA A O 1
ATOM 670 N N . ASN A 1 83 ? 16.656 5.389 5.543 1.00 53.19 83 ASN A N 1
ATOM 671 C CA . ASN A 1 83 ? 17.527 5.868 4.467 1.00 53.19 83 ASN A CA 1
ATOM 672 C C . ASN A 1 83 ? 17.013 7.142 3.766 1.00 53.19 83 ASN A C 1
ATOM 674 O O . ASN A 1 83 ? 17.680 7.645 2.872 1.00 53.19 83 ASN A O 1
ATOM 678 N N . ASN A 1 84 ? 15.834 7.640 4.139 1.00 59.09 84 ASN A N 1
ATOM 679 C CA . ASN A 1 84 ? 15.188 8.811 3.541 1.00 59.09 84 ASN A CA 1
ATOM 680 C C . ASN A 1 84 ? 15.224 10.031 4.488 1.00 59.09 84 ASN A C 1
ATOM 682 O O . ASN A 1 84 ? 14.425 10.958 4.356 1.00 59.09 84 ASN A O 1
ATOM 686 N N . PHE A 1 85 ? 16.144 10.029 5.455 1.00 58.09 85 PHE A N 1
ATOM 687 C CA . PHE A 1 85 ? 16.469 11.193 6.272 1.00 58.09 85 PHE A CA 1
ATOM 688 C C . PHE A 1 85 ? 17.853 11.722 5.898 1.00 58.09 85 PHE A C 1
ATOM 690 O O . PHE A 1 85 ? 18.818 10.961 5.846 1.00 58.09 85 PHE A O 1
ATOM 697 N N . LEU A 1 86 ? 17.956 13.035 5.678 1.00 56.19 86 LEU A N 1
ATOM 698 C CA . LEU A 1 86 ? 19.229 13.737 5.513 1.00 56.19 86 LEU A CA 1
ATOM 699 C C . LEU A 1 86 ? 19.414 14.697 6.693 1.00 56.19 86 LEU A C 1
ATOM 701 O O . LEU A 1 86 ? 18.837 15.787 6.734 1.00 56.19 86 LEU A O 1
ATOM 705 N N . GLY A 1 87 ? 20.168 14.250 7.700 1.00 68.75 87 GLY A N 1
ATOM 706 C CA . GLY A 1 87 ? 20.158 14.882 9.020 1.00 68.75 87 GLY A CA 1
ATOM 707 C C . GLY A 1 87 ? 18.779 14.732 9.667 1.00 68.75 87 GLY A C 1
ATOM 708 O O . GLY A 1 87 ? 18.303 13.617 9.845 1.00 68.75 87 GLY A O 1
ATOM 709 N N . GLU A 1 88 ? 18.121 15.850 9.975 1.00 62.88 88 GLU A N 1
ATOM 710 C CA . GLU A 1 88 ? 16.767 15.883 10.559 1.00 62.88 88 GLU A CA 1
ATOM 711 C C . GLU A 1 88 ? 15.648 16.046 9.510 1.00 62.88 88 GLU A C 1
ATOM 713 O O . GLU A 1 88 ? 14.473 16.139 9.861 1.00 62.88 88 GLU A O 1
ATOM 718 N N . ARG A 1 89 ? 15.977 16.120 8.210 1.00 59.78 89 ARG A N 1
ATOM 719 C CA . ARG A 1 89 ? 14.996 16.412 7.151 1.00 59.78 89 ARG A CA 1
ATOM 720 C C . ARG A 1 89 ? 14.509 15.148 6.452 1.00 59.78 89 ARG A C 1
ATOM 722 O O . ARG A 1 89 ? 15.322 14.359 5.974 1.00 59.78 89 ARG A O 1
ATOM 729 N N . ASN A 1 90 ? 13.188 15.006 6.340 1.00 67.12 90 ASN A N 1
ATOM 730 C CA . ASN A 1 90 ? 12.543 14.010 5.486 1.00 67.12 90 ASN A CA 1
ATOM 731 C C . ASN A 1 90 ? 12.802 14.361 4.009 1.00 67.12 90 ASN A C 1
ATOM 733 O O . ASN A 1 90 ? 12.566 15.496 3.596 1.00 67.12 90 ASN A O 1
ATOM 737 N N . THR A 1 91 ? 13.314 13.412 3.223 1.00 69.50 91 THR A N 1
ATOM 738 C CA . THR A 1 91 ? 13.615 13.605 1.792 1.00 69.50 91 THR A CA 1
ATOM 739 C C . THR A 1 91 ? 12.441 13.265 0.870 1.00 69.50 91 THR A C 1
ATOM 741 O O . THR A 1 91 ? 12.582 13.301 -0.357 1.00 69.50 91 THR A O 1
ATOM 744 N N . VAL A 1 92 ? 11.290 12.923 1.455 1.00 75.38 92 VAL A N 1
ATOM 745 C CA . VAL A 1 92 ? 10.040 12.625 0.761 1.00 75.38 92 VAL A CA 1
ATOM 746 C C . VAL A 1 92 ? 9.074 13.794 0.912 1.00 75.38 92 VAL A C 1
ATOM 748 O O . VAL A 1 92 ? 8.726 14.196 2.019 1.00 75.38 92 VAL A O 1
ATOM 751 N N . GLU A 1 93 ? 8.589 14.280 -0.221 1.00 78.81 93 GLU A N 1
ATOM 752 C CA . GLU A 1 93 ? 7.475 15.212 -0.333 1.00 78.81 93 GLU A CA 1
ATOM 753 C C . GLU A 1 93 ? 6.284 14.494 -0.977 1.00 78.81 93 GLU A C 1
ATOM 755 O O . GLU A 1 93 ? 6.452 13.576 -1.782 1.00 78.81 93 GLU A O 1
ATOM 760 N N . PHE A 1 94 ? 5.066 14.912 -0.651 1.00 82.12 94 PHE A N 1
ATOM 761 C CA . PHE A 1 94 ? 3.853 14.349 -1.238 1.00 82.12 94 PHE A CA 1
ATOM 762 C C . PHE A 1 94 ? 3.242 15.324 -2.232 1.00 82.12 94 PHE A C 1
ATOM 764 O O . PHE A 1 94 ? 3.080 16.506 -1.937 1.00 82.12 94 PHE A O 1
ATOM 771 N N . GLY A 1 95 ? 2.900 14.828 -3.420 1.00 73.12 95 GLY A N 1
ATOM 772 C CA . GLY A 1 95 ? 2.329 15.670 -4.463 1.00 73.12 95 GLY A CA 1
ATOM 773 C C . GLY A 1 95 ? 2.145 14.944 -5.787 1.00 73.12 95 GLY A C 1
ATOM 774 O O . GLY A 1 95 ? 2.981 14.146 -6.209 1.00 73.12 95 GLY A O 1
ATOM 775 N N . PHE A 1 96 ? 1.042 15.262 -6.458 1.00 69.38 96 PHE A N 1
ATOM 776 C CA . PHE A 1 96 ? 0.696 14.754 -7.779 1.00 69.38 96 PHE A CA 1
ATOM 777 C C . PHE A 1 96 ? 0.869 15.886 -8.802 1.00 69.38 96 PHE A C 1
ATOM 779 O O . PHE A 1 96 ? -0.092 16.517 -9.227 1.00 69.38 96 PHE A O 1
ATOM 786 N N . GLU A 1 97 ? 2.110 16.255 -9.127 1.00 66.31 97 GLU A N 1
ATOM 787 C CA . GLU A 1 97 ? 2.343 17.264 -10.170 1.00 66.31 97 GLU A CA 1
ATOM 788 C C . GLU A 1 97 ? 1.810 16.761 -11.531 1.00 66.31 97 GLU A C 1
ATOM 790 O O . GLU A 1 97 ? 1.987 15.593 -11.888 1.00 66.31 97 GLU A O 1
ATOM 795 N N . GLN A 1 98 ? 1.193 17.665 -12.304 1.00 52.03 98 GLN A N 1
ATOM 796 C CA . GLN A 1 98 ? 0.396 17.399 -13.521 1.00 52.03 98 GLN A CA 1
ATOM 797 C C . GLN A 1 98 ? 1.124 16.645 -14.658 1.00 52.03 98 GLN A C 1
ATOM 799 O O . GLN A 1 98 ? 0.497 16.252 -15.633 1.00 52.03 98 GLN A O 1
ATOM 804 N N . SER A 1 99 ? 2.436 16.414 -14.565 1.00 50.91 99 SER A N 1
ATOM 805 C CA . SER A 1 99 ? 3.235 15.737 -15.599 1.00 50.91 99 SER A CA 1
ATOM 806 C C . SER A 1 99 ? 3.381 14.219 -15.413 1.00 50.91 99 SER A C 1
ATOM 808 O O . SER A 1 99 ? 3.932 13.554 -16.290 1.00 50.91 99 SER A O 1
ATOM 810 N N . LYS A 1 100 ? 2.928 13.652 -14.284 1.00 71.38 100 LYS A N 1
ATOM 811 C CA . LYS A 1 100 ? 3.181 12.240 -13.913 1.00 71.38 100 LYS A CA 1
ATOM 812 C C . LYS A 1 100 ? 1.928 11.362 -13.865 1.00 71.38 100 LYS A C 1
ATOM 814 O O . LYS A 1 100 ? 2.051 10.152 -13.696 1.00 71.38 100 LYS A O 1
ATOM 819 N N . GLU A 1 101 ? 0.752 11.947 -14.065 1.00 82.19 101 GLU A N 1
ATOM 820 C CA . GLU A 1 101 ? -0.546 11.263 -14.030 1.00 82.19 101 GLU A CA 1
ATOM 821 C C . GLU A 1 101 ? -0.644 10.124 -15.049 1.00 82.19 101 GLU A C 1
ATOM 823 O O . GLU A 1 101 ? -0.864 8.982 -14.653 1.00 82.19 101 GLU A O 1
ATOM 828 N N . ASP A 1 102 ? -0.320 10.402 -16.316 1.00 88.62 102 ASP A N 1
ATOM 829 C CA . ASP A 1 102 ? -0.303 9.402 -17.396 1.00 88.62 102 ASP A CA 1
ATOM 830 C C . ASP A 1 102 ? 0.601 8.202 -17.068 1.00 88.62 102 ASP A C 1
ATOM 832 O O . ASP A 1 102 ? 0.290 7.059 -17.390 1.00 88.62 102 ASP A O 1
ATOM 836 N N . THR A 1 103 ? 1.716 8.428 -16.363 1.00 90.75 103 THR A N 1
ATOM 837 C CA . THR A 1 103 ? 2.615 7.331 -15.972 1.00 90.75 103 THR A CA 1
ATOM 838 C C . THR A 1 103 ? 1.959 6.403 -14.953 1.00 90.75 103 THR A C 1
ATOM 840 O O . THR A 1 103 ? 2.100 5.188 -15.076 1.00 90.75 103 THR A O 1
ATOM 843 N N . PHE A 1 104 ? 1.253 6.954 -13.961 1.00 92.38 104 PHE A N 1
ATOM 844 C CA . PHE A 1 104 ? 0.525 6.159 -12.969 1.00 92.38 104 PHE A CA 1
ATOM 845 C C . PHE A 1 104 ? -0.652 5.420 -13.593 1.00 92.38 104 PHE A C 1
ATOM 847 O O . PHE A 1 104 ? -0.828 4.237 -13.320 1.00 92.38 104 PHE A O 1
ATOM 854 N N . GLU A 1 105 ? -1.427 6.092 -14.441 1.00 92.69 105 GLU A N 1
ATOM 855 C CA . GLU A 1 105 ? -2.594 5.500 -15.097 1.00 92.69 105 GLU A CA 1
ATOM 856 C C . GLU A 1 105 ? -2.173 4.349 -16.011 1.00 92.69 105 GLU A C 1
ATOM 858 O O . GLU A 1 105 ? -2.624 3.222 -15.828 1.00 92.69 105 GLU A O 1
ATOM 863 N N . ARG A 1 106 ? -1.174 4.561 -16.875 1.00 94.62 106 ARG A N 1
ATOM 864 C CA . ARG A 1 106 ? -0.633 3.493 -17.729 1.00 94.62 106 ARG A CA 1
ATOM 865 C C . ARG A 1 106 ? -0.009 2.345 -16.942 1.00 94.62 106 ARG A C 1
ATOM 867 O O . ARG A 1 106 ? -0.069 1.201 -17.387 1.00 94.62 106 ARG A O 1
ATOM 874 N N . ALA A 1 107 ? 0.630 2.632 -15.806 1.00 94.88 107 ALA A N 1
ATOM 875 C CA . ALA A 1 107 ? 1.179 1.593 -14.940 1.00 94.88 107 ALA A CA 1
ATOM 876 C C . ALA A 1 107 ? 0.068 0.755 -14.301 1.00 94.88 107 ALA A C 1
ATOM 878 O O . ALA A 1 107 ? 0.188 -0.465 -14.245 1.00 94.88 107 ALA A O 1
ATOM 879 N N . LEU A 1 108 ? -1.011 1.399 -13.850 1.00 95.50 108 LEU A N 1
ATOM 880 C CA . LEU A 1 108 ? -2.176 0.734 -13.276 1.00 95.50 108 LEU A CA 1
ATOM 881 C C . LEU A 1 108 ? -2.937 -0.090 -14.309 1.00 95.50 108 LEU A C 1
ATOM 883 O O . LEU A 1 108 ? -3.321 -1.214 -13.998 1.00 95.50 108 LEU A O 1
ATOM 887 N N . ASP A 1 109 ? -3.100 0.421 -15.526 1.00 96.00 109 ASP A N 1
ATOM 888 C CA . ASP A 1 109 ? -3.723 -0.312 -16.628 1.00 96.00 109 ASP A CA 1
ATOM 889 C C . ASP A 1 109 ? -2.897 -1.546 -17.000 1.00 96.00 109 ASP A C 1
ATOM 891 O O . ASP A 1 109 ? -3.425 -2.657 -17.099 1.00 96.00 109 ASP A O 1
ATOM 895 N N . LEU A 1 110 ? -1.576 -1.384 -17.141 1.00 95.56 110 LEU A N 1
ATOM 896 C CA . LEU A 1 110 ? -0.665 -2.501 -17.386 1.00 95.56 110 LEU A CA 1
ATOM 897 C C . LEU A 1 110 ? -0.717 -3.523 -16.245 1.00 95.56 110 LEU A C 1
ATOM 899 O O . LEU A 1 110 ? -0.786 -4.723 -16.492 1.00 95.56 110 LEU A O 1
ATOM 903 N N . PHE A 1 111 ? -0.695 -3.051 -14.999 1.00 95.12 111 PHE A N 1
ATOM 904 C CA . PHE A 1 111 ? -0.718 -3.914 -13.829 1.00 95.12 111 PHE A CA 1
ATOM 905 C C . PHE A 1 111 ? -2.022 -4.718 -13.747 1.00 95.12 111 PHE A C 1
ATOM 907 O O . PHE A 1 111 ? -1.999 -5.947 -13.666 1.00 95.12 111 PHE A O 1
ATOM 914 N N . SER A 1 112 ? -3.157 -4.026 -13.840 1.00 93.94 112 SER A N 1
ATOM 915 C CA . SER A 1 112 ? -4.496 -4.596 -13.649 1.00 93.94 112 SER A CA 1
ATOM 916 C C . SER A 1 112 ? -4.951 -5.467 -14.819 1.00 93.94 112 SER A C 1
ATOM 918 O O . SER A 1 112 ? -5.800 -6.332 -14.641 1.00 93.94 112 SER A O 1
ATOM 920 N N . SER A 1 113 ? -4.388 -5.271 -16.015 1.00 92.94 113 SER A N 1
ATOM 921 C CA . SER A 1 113 ? -4.668 -6.124 -17.179 1.00 92.94 113 SER A CA 1
ATOM 922 C C . SER A 1 113 ? -3.921 -7.463 -17.158 1.00 92.94 113 SER A C 1
ATOM 924 O O . SER A 1 113 ? -4.195 -8.328 -17.994 1.00 92.94 113 SER A O 1
ATOM 926 N N . SER A 1 114 ? -2.995 -7.671 -16.216 1.00 89.81 114 SER A N 1
ATOM 927 C CA . SER A 1 114 ? -2.318 -8.960 -16.066 1.00 89.81 114 SER A CA 1
ATOM 928 C C . SER A 1 114 ? -3.252 -10.017 -15.457 1.00 89.81 114 SER A C 1
ATOM 930 O O . SER A 1 114 ? -4.005 -9.756 -14.524 1.00 89.81 114 SER A O 1
ATOM 932 N N . ASN A 1 115 ? -3.162 -11.264 -15.931 1.00 85.00 115 ASN A N 1
ATOM 933 C CA . ASN A 1 115 ? -3.900 -12.403 -15.357 1.00 85.00 115 ASN A CA 1
ATOM 934 C C . ASN A 1 115 ? -3.206 -12.989 -14.107 1.00 85.00 115 ASN A C 1
ATOM 936 O O . ASN A 1 115 ? -3.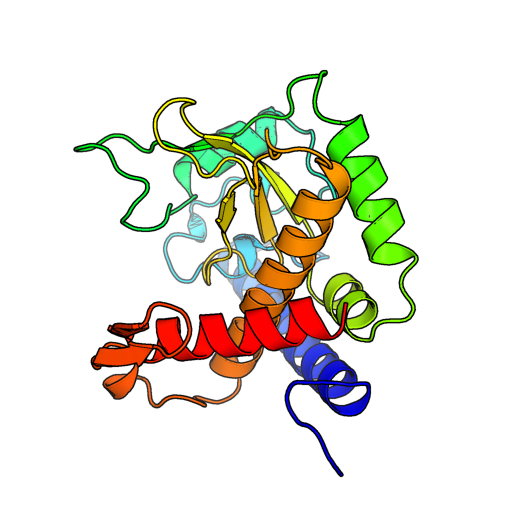300 -14.189 -13.833 1.00 85.00 115 ASN A O 1
ATOM 940 N N . SER A 1 116 ? -2.465 -12.163 -13.366 1.00 89.12 116 SER A N 1
ATOM 941 C CA . SER A 1 116 ? -1.687 -12.593 -12.207 1.00 89.12 116 SER A CA 1
ATOM 942 C C . SER A 1 116 ? -2.534 -12.641 -10.934 1.00 89.12 116 SER A C 1
ATOM 944 O O . SER A 1 116 ? -3.378 -11.779 -10.686 1.00 89.12 116 SER A O 1
ATOM 946 N N . PHE A 1 117 ? -2.246 -13.598 -10.042 1.00 90.38 117 PHE A N 1
ATOM 947 C CA . PHE A 1 117 ? -2.841 -13.609 -8.699 1.00 90.38 117 PHE A CA 1
ATOM 948 C C . PHE A 1 117 ? -2.471 -12.351 -7.894 1.00 90.38 117 PHE A C 1
ATOM 950 O O . PHE A 1 117 ? -3.183 -12.000 -6.953 1.00 90.38 117 PHE A O 1
ATOM 957 N N . VAL A 1 118 ? -1.365 -11.687 -8.253 1.00 92.25 118 VAL A N 1
ATOM 958 C CA . VAL A 1 118 ? -0.881 -10.458 -7.617 1.00 92.25 118 VAL A CA 1
ATOM 959 C C . VAL A 1 118 ? -1.889 -9.321 -7.785 1.00 92.25 118 VAL A C 1
ATOM 961 O O . VAL A 1 118 ? -2.101 -8.567 -6.837 1.00 92.25 118 VAL A O 1
ATOM 964 N N . VAL A 1 119 ? -2.587 -9.253 -8.926 1.00 94.62 119 VAL A N 1
ATOM 965 C CA . VAL A 1 119 ? -3.672 -8.284 -9.161 1.00 94.62 119 VAL A CA 1
ATOM 966 C C . VAL A 1 119 ? -4.827 -8.531 -8.201 1.00 94.62 119 VAL A C 1
ATOM 968 O O . VAL A 1 119 ? -5.270 -7.615 -7.516 1.00 94.62 119 VAL A O 1
ATOM 971 N N . ALA A 1 120 ? -5.242 -9.789 -8.043 1.00 93.50 120 ALA A N 1
ATOM 972 C CA . ALA A 1 120 ? -6.286 -10.127 -7.081 1.00 93.50 120 ALA A CA 1
ATOM 973 C C . ALA A 1 120 ? -5.868 -9.767 -5.642 1.00 93.50 120 ALA A C 1
ATOM 975 O O . ALA A 1 120 ? -6.684 -9.290 -4.855 1.00 93.50 120 ALA A O 1
ATOM 976 N N . VAL A 1 121 ? -4.595 -9.951 -5.274 1.00 94.12 121 VAL A N 1
ATOM 977 C CA . VAL A 1 121 ? -4.087 -9.517 -3.962 1.00 94.12 121 VAL A CA 1
ATOM 978 C C . VAL A 1 121 ? -4.135 -7.990 -3.822 1.00 94.12 121 VAL A C 1
ATOM 980 O O . VAL A 1 121 ? -4.600 -7.486 -2.796 1.00 94.12 121 VAL A O 1
ATOM 983 N N . PHE A 1 122 ? -3.704 -7.261 -4.852 1.00 96.12 122 PHE A N 1
ATOM 984 C CA . PHE A 1 122 ? -3.752 -5.802 -4.908 1.00 96.12 122 PHE A CA 1
ATOM 985 C C . PHE A 1 122 ? -5.172 -5.270 -4.692 1.00 96.12 122 PHE A C 1
ATOM 987 O O . PHE A 1 122 ? -5.379 -4.483 -3.773 1.00 96.12 122 PHE A O 1
ATOM 994 N N . GLU A 1 123 ? -6.159 -5.761 -5.443 1.00 94.88 123 GLU A N 1
ATOM 995 C CA . GLU A 1 123 ? -7.564 -5.329 -5.347 1.00 94.88 123 GLU A CA 1
ATOM 996 C C . GLU A 1 123 ? -8.156 -5.531 -3.941 1.00 94.88 123 GLU A C 1
ATOM 998 O O . GLU A 1 123 ? -8.977 -4.744 -3.454 1.00 94.88 123 GL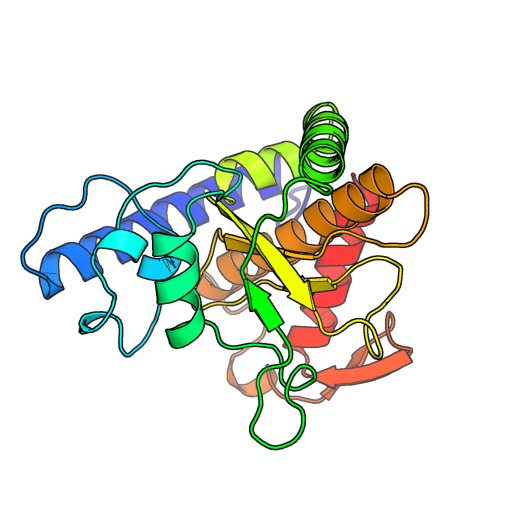U A O 1
ATOM 1003 N N . ASN A 1 124 ? -7.719 -6.586 -3.250 1.00 94.19 124 ASN A N 1
ATOM 1004 C CA . ASN A 1 124 ? -8.196 -6.900 -1.909 1.00 94.19 124 ASN A CA 1
ATOM 1005 C C . ASN A 1 124 ? -7.572 -5.991 -0.838 1.00 94.19 124 ASN A C 1
ATOM 1007 O O . ASN A 1 124 ? -8.274 -5.534 0.081 1.00 94.19 124 ASN A O 1
ATOM 1011 N N . ILE A 1 125 ? -6.263 -5.742 -0.930 1.00 95.06 125 ILE A N 1
ATOM 1012 C CA . ILE A 1 125 ? -5.489 -5.061 0.116 1.00 95.06 125 ILE A CA 1
ATOM 1013 C C . ILE A 1 125 ? -5.385 -3.567 -0.114 1.00 95.06 125 ILE A C 1
ATOM 1015 O O . ILE A 1 125 ? -5.665 -2.792 0.800 1.00 95.06 125 ILE A O 1
ATOM 1019 N N . VAL A 1 126 ? -4.966 -3.168 -1.307 1.00 97.00 126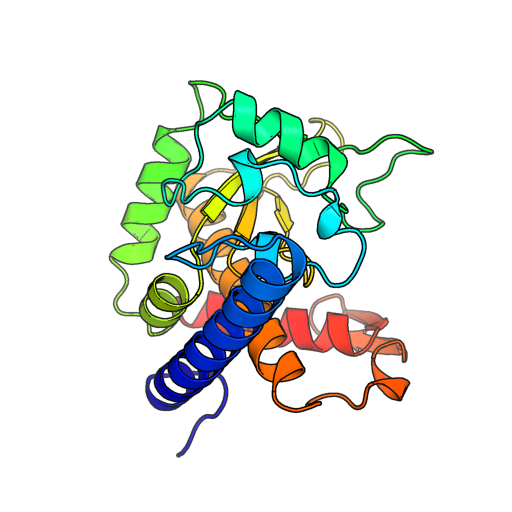 VAL A N 1
ATOM 1020 C CA . VAL A 1 126 ? -4.579 -1.792 -1.580 1.00 97.00 126 VAL A CA 1
ATOM 1021 C C . VAL A 1 126 ? -5.827 -0.928 -1.680 1.00 97.00 126 VAL A C 1
ATOM 1023 O O . VAL A 1 126 ? -6.772 -1.227 -2.408 1.00 97.00 126 VAL A O 1
ATOM 1026 N N . LYS A 1 127 ? -5.839 0.144 -0.891 1.00 96.56 127 LYS A N 1
ATOM 1027 C CA . LYS A 1 127 ? -6.894 1.160 -0.874 1.00 96.56 127 LYS A CA 1
ATOM 1028 C C . LYS A 1 127 ? -6.408 2.479 -1.429 1.00 96.56 127 LYS A C 1
ATOM 1030 O O . LYS A 1 127 ? -7.192 3.164 -2.074 1.00 96.56 127 LYS A O 1
ATOM 1035 N N . ASN A 1 128 ? -5.132 2.802 -1.225 1.00 95.25 128 ASN A N 1
ATOM 1036 C CA . ASN A 1 128 ? -4.546 4.036 -1.719 1.00 95.25 128 ASN A CA 1
ATOM 1037 C C . ASN A 1 128 ? -3.157 3.804 -2.314 1.00 95.25 128 ASN A C 1
ATOM 1039 O O . ASN A 1 128 ? -2.349 3.043 -1.792 1.00 95.25 128 ASN A O 1
ATOM 1043 N N . ILE A 1 129 ? -2.879 4.535 -3.381 1.00 94.31 129 ILE A N 1
ATOM 1044 C CA . ILE A 1 129 ? -1.579 4.805 -3.958 1.00 94.31 129 ILE A CA 1
ATOM 1045 C C . ILE A 1 129 ? -1.340 6.290 -3.746 1.00 94.31 129 ILE A C 1
ATOM 1047 O O . ILE A 1 129 ? -2.123 7.139 -4.181 1.00 94.31 129 ILE A O 1
ATOM 1051 N N . ILE A 1 130 ? -0.267 6.576 -3.027 1.00 92.50 130 ILE A N 1
ATOM 1052 C CA . ILE A 1 130 ? 0.072 7.888 -2.515 1.00 92.50 130 ILE A CA 1
ATOM 1053 C C . ILE A 1 130 ? 1.323 8.347 -3.263 1.00 92.50 130 ILE A C 1
ATOM 1055 O O . ILE A 1 130 ? 2.402 7.774 -3.075 1.00 92.50 130 ILE A O 1
ATOM 1059 N N . PRO A 1 131 ? 1.186 9.336 -4.156 1.00 89.75 131 PRO A N 1
ATOM 1060 C CA . PRO A 1 131 ? 2.284 9.792 -4.985 1.00 89.75 131 PRO A CA 1
ATOM 1061 C C . PRO A 1 131 ? 3.324 10.528 -4.141 1.00 89.75 131 PRO A C 1
ATOM 1063 O O . PRO A 1 131 ? 3.016 11.470 -3.408 1.00 89.75 131 PRO A O 1
ATOM 1066 N N . MET A 1 132 ? 4.572 10.096 -4.279 1.00 85.88 132 MET A N 1
ATOM 1067 C CA . MET A 1 132 ? 5.733 10.702 -3.647 1.00 85.88 132 MET A CA 1
ATOM 1068 C C . MET A 1 132 ? 6.600 11.426 -4.669 1.00 85.88 132 MET A C 1
ATOM 1070 O O . MET A 1 132 ? 6.838 10.954 -5.785 1.00 85.88 132 MET A O 1
ATOM 1074 N N . LYS A 1 133 ? 7.173 12.535 -4.224 1.00 79.31 133 LYS A N 1
ATOM 1075 C CA . LYS A 1 133 ? 8.335 13.174 -4.815 1.00 79.31 133 LYS A CA 1
ATOM 1076 C C . LYS A 1 133 ? 9.504 12.966 -3.864 1.00 79.31 133 LYS A C 1
ATOM 1078 O O . LYS A 1 133 ? 9.395 13.130 -2.657 1.00 79.31 133 LYS A O 1
ATOM 1083 N N . THR A 1 134 ? 10.624 12.557 -4.417 1.00 70.19 134 THR A N 1
ATOM 1084 C CA . THR A 1 134 ? 11.868 12.347 -3.681 1.00 70.19 134 THR A CA 1
ATOM 1085 C C . THR A 1 134 ? 12.892 13.318 -4.250 1.00 70.19 134 THR A C 1
ATOM 1087 O O . THR A 1 134 ? 12.905 13.515 -5.463 1.00 70.19 134 THR A O 1
ATOM 1090 N N . ILE A 1 135 ? 13.713 13.947 -3.407 1.00 65.94 135 ILE A N 1
ATOM 1091 C CA . ILE A 1 135 ? 14.671 14.981 -3.839 1.00 65.94 135 ILE A CA 1
ATOM 1092 C C . ILE A 1 135 ? 15.619 14.409 -4.915 1.00 65.94 135 ILE A C 1
ATOM 1094 O O . ILE A 1 135 ? 16.330 13.440 -4.659 1.00 65.94 135 ILE A O 1
ATOM 1098 N N . ASP A 1 136 ? 15.616 15.017 -6.110 1.00 54.97 136 ASP A N 1
ATOM 1099 C CA . ASP A 1 136 ? 16.099 14.471 -7.400 1.00 54.97 136 ASP A CA 1
ATOM 1100 C C . ASP A 1 136 ? 17.592 14.061 -7.479 1.00 54.97 136 ASP A C 1
ATOM 1102 O O . ASP A 1 136 ? 18.038 13.557 -8.509 1.00 54.97 136 ASP A O 1
ATOM 1106 N N . SER A 1 137 ? 18.385 14.217 -6.417 1.00 50.91 137 SER A N 1
ATOM 1107 C CA . SER A 1 137 ? 19.818 13.888 -6.411 1.00 50.91 137 SER A CA 1
ATOM 1108 C C . SER A 1 137 ? 20.179 12.516 -5.829 1.00 50.91 137 SER A C 1
ATOM 1110 O O . SER A 1 137 ? 21.297 12.062 -6.056 1.00 50.91 137 SER A O 1
ATOM 1112 N N . GLU A 1 138 ? 19.278 11.835 -5.107 1.00 54.47 138 GLU A N 1
ATOM 1113 C CA . GLU A 1 138 ? 19.617 10.596 -4.363 1.00 54.47 138 GLU A CA 1
ATOM 1114 C C . GLU A 1 138 ? 18.701 9.396 -4.656 1.00 54.47 138 GLU A C 1
ATOM 1116 O O . GLU A 1 138 ? 18.713 8.372 -3.969 1.00 54.47 138 GLU A O 1
ATOM 1121 N N . VAL A 1 139 ? 17.889 9.500 -5.703 1.00 59.03 139 VAL A N 1
ATOM 1122 C CA . VAL A 1 139 ? 16.793 8.565 -5.964 1.00 59.03 139 VAL A CA 1
ATOM 1123 C C . VAL A 1 139 ? 17.207 7.568 -7.032 1.00 59.03 139 VAL A C 1
ATOM 1125 O O . VAL A 1 139 ? 17.831 7.910 -8.038 1.00 59.03 139 VAL A O 1
ATOM 1128 N N . ARG A 1 140 ? 16.813 6.311 -6.835 1.00 67.12 140 ARG A N 1
ATOM 1129 C CA . ARG A 1 140 ? 16.888 5.291 -7.881 1.00 67.12 140 ARG A CA 1
ATOM 1130 C C . ARG A 1 140 ? 16.095 5.747 -9.099 1.00 67.12 140 ARG A C 1
ATOM 1132 O O . ARG A 1 140 ? 14.952 6.181 -8.968 1.00 67.12 140 ARG A O 1
ATOM 1139 N N . LYS A 1 141 ? 16.683 5.625 -10.289 1.00 76.19 141 LYS A N 1
ATOM 1140 C CA . LYS A 1 141 ? 16.018 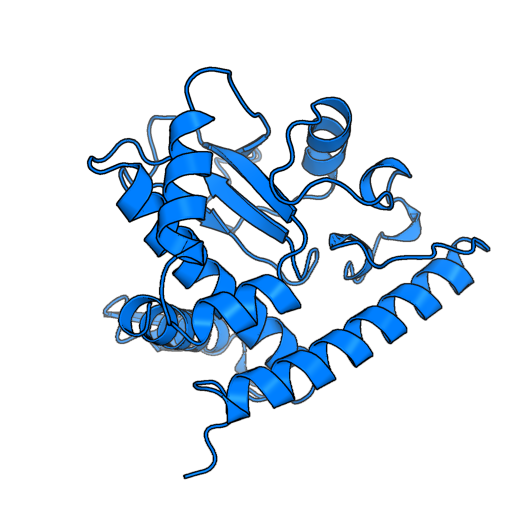6.042 -11.533 1.00 76.19 141 LYS A CA 1
ATOM 1141 C C . LYS A 1 141 ? 14.741 5.234 -11.782 1.00 76.19 141 LYS A C 1
ATOM 1143 O O . LYS A 1 141 ? 13.803 5.725 -12.398 1.00 76.19 141 LYS A O 1
ATOM 1148 N N . GLU A 1 142 ? 14.683 4.021 -11.249 1.00 76.12 142 GLU A N 1
ATOM 1149 C CA . GLU A 1 142 ? 13.547 3.102 -11.281 1.00 76.12 142 GLU A CA 1
ATOM 1150 C C . GLU A 1 142 ? 12.379 3.532 -10.372 1.00 76.12 142 GLU A C 1
ATOM 1152 O O . GLU A 1 142 ? 11.356 2.854 -10.330 1.00 76.12 142 GLU A O 1
ATOM 1157 N N . GLY A 1 143 ? 12.495 4.659 -9.665 1.00 77.38 143 GLY A N 1
ATOM 1158 C CA . GLY A 1 143 ? 11.515 5.098 -8.677 1.00 77.38 143 GLY A CA 1
ATOM 1159 C C . GLY A 1 143 ? 11.728 4.434 -7.315 1.00 77.38 143 GLY A C 1
ATOM 1160 O O . GLY A 1 143 ? 12.573 3.552 -7.135 1.00 77.38 143 GLY A O 1
ATOM 1161 N N . VAL A 1 144 ? 10.982 4.909 -6.323 1.00 80.12 144 VAL A N 1
ATOM 1162 C CA . VAL A 1 144 ? 11.038 4.436 -4.937 1.00 80.12 144 VAL A CA 1
ATOM 1163 C C . VAL A 1 144 ? 9.632 4.078 -4.490 1.00 80.12 144 VAL A C 1
ATOM 1165 O O . VAL A 1 144 ? 8.702 4.867 -4.647 1.00 80.12 144 VAL A O 1
ATOM 1168 N N . GLY A 1 145 ? 9.504 2.883 -3.922 1.00 85.06 145 GLY A N 1
ATOM 1169 C CA . GLY A 1 145 ? 8.316 2.431 -3.220 1.00 85.06 145 GLY A CA 1
ATOM 1170 C C . GLY A 1 145 ? 8.541 2.398 -1.714 1.00 85.06 145 GLY A C 1
ATOM 1171 O O . GLY A 1 145 ? 9.675 2.255 -1.244 1.00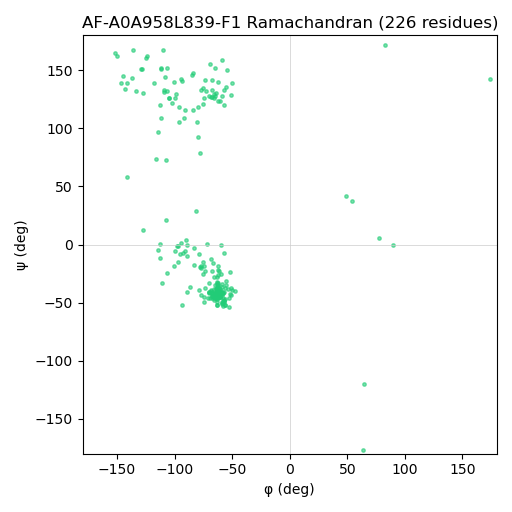 85.06 145 GLY A O 1
ATOM 1172 N N . ASN A 1 146 ? 7.462 2.579 -0.961 1.00 86.50 146 ASN A N 1
ATOM 1173 C CA . ASN A 1 146 ? 7.429 2.291 0.460 1.00 86.50 146 ASN A CA 1
ATOM 1174 C C . ASN A 1 146 ? 6.051 1.762 0.877 1.00 86.50 146 ASN A C 1
ATOM 1176 O O . ASN A 1 146 ? 5.014 2.218 0.393 1.00 86.50 146 ASN A O 1
ATOM 1180 N N . SER A 1 147 ? 6.074 0.846 1.839 1.00 88.31 147 SER A N 1
ATOM 1181 C CA . SER A 1 147 ? 4.924 0.261 2.519 1.00 88.31 147 SER A CA 1
ATOM 1182 C C . SER A 1 147 ? 5.302 0.061 3.980 1.00 88.31 147 SER A C 1
ATOM 1184 O O . SER A 1 147 ? 6.383 -0.453 4.275 1.00 88.31 147 SER A O 1
ATOM 1186 N N . ASN A 1 148 ? 4.425 0.449 4.902 1.00 86.06 148 ASN A N 1
ATOM 1187 C CA . ASN A 1 148 ? 4.701 0.377 6.335 1.00 86.06 148 ASN A CA 1
ATOM 1188 C C . ASN A 1 148 ? 3.500 -0.170 7.123 1.00 86.06 148 ASN A C 1
ATOM 1190 O O . ASN A 1 148 ? 2.400 -0.323 6.587 1.00 86.06 148 ASN A O 1
ATOM 1194 N N . ARG A 1 149 ? 3.731 -0.523 8.392 1.00 86.69 149 ARG A N 1
ATOM 1195 C CA . ARG A 1 149 ? 2.714 -1.164 9.245 1.00 86.69 149 ARG A CA 1
ATOM 1196 C C . ARG A 1 149 ? 1.684 -0.166 9.763 1.00 86.69 149 ARG A C 1
ATOM 1198 O O . ARG A 1 149 ? 0.599 -0.560 10.177 1.00 86.69 149 ARG A O 1
ATOM 1205 N N . GLU A 1 150 ? 2.039 1.108 9.747 1.00 87.94 150 GLU A N 1
ATOM 1206 C CA . GLU A 1 150 ? 1.245 2.228 10.222 1.00 87.94 150 GLU A CA 1
ATOM 1207 C C . GLU A 1 150 ? 0.138 2.606 9.226 1.00 87.94 150 GLU A C 1
ATOM 1209 O O . GLU A 1 150 ? -0.854 3.217 9.620 1.00 87.94 150 GLU A O 1
ATOM 1214 N N . SER A 1 151 ? 0.254 2.176 7.965 1.00 91.50 151 SER A N 1
ATOM 1215 C CA . SER A 1 151 ? -0.705 2.451 6.888 1.00 91.50 151 SER A CA 1
ATOM 1216 C C . SER A 1 151 ? -0.911 1.246 5.952 1.00 91.50 151 SER A C 1
ATOM 1218 O O . SER A 1 151 ? -0.703 1.306 4.738 1.00 91.50 151 SER A O 1
ATOM 1220 N N . ILE A 1 152 ? -1.331 0.110 6.512 1.00 94.19 152 ILE A N 1
ATOM 1221 C CA . ILE A 1 152 ? -1.593 -1.113 5.740 1.00 94.19 152 ILE A CA 1
ATOM 1222 C C . ILE A 1 152 ? -2.665 -0.844 4.669 1.00 94.19 152 ILE A C 1
ATOM 1224 O O . ILE A 1 152 ? -3.742 -0.323 4.937 1.00 94.19 152 ILE A O 1
ATOM 1228 N N . GLY A 1 153 ? -2.367 -1.196 3.420 1.00 95.31 153 GLY A N 1
ATOM 1229 C CA . GLY A 1 153 ? -3.198 -0.875 2.256 1.00 95.31 153 GLY A CA 1
ATOM 1230 C C . GLY A 1 153 ? -2.883 0.466 1.579 1.00 95.31 153 GLY A C 1
ATOM 1231 O O . GLY A 1 153 ? -3.516 0.771 0.566 1.00 95.31 153 GLY A O 1
ATOM 1232 N N . ALA A 1 154 ? -1.915 1.245 2.072 1.00 95.19 154 ALA A N 1
ATOM 1233 C CA . ALA A 1 154 ? -1.350 2.390 1.357 1.00 95.19 154 ALA A CA 1
ATOM 1234 C C . ALA A 1 154 ? -0.016 2.020 0.688 1.00 95.19 154 ALA A C 1
ATOM 1236 O O . ALA A 1 154 ? 0.905 1.539 1.347 1.00 95.19 154 ALA A O 1
ATOM 1237 N N . LEU A 1 155 ? 0.101 2.267 -0.619 1.00 94.56 155 LEU A N 1
ATOM 1238 C CA . LEU A 1 155 ? 1.367 2.185 -1.347 1.00 94.56 155 LEU A CA 1
ATOM 1239 C C . LEU A 1 155 ? 1.899 3.591 -1.572 1.00 94.56 155 LEU A C 1
ATOM 1241 O O . LEU A 1 155 ? 1.243 4.400 -2.224 1.00 94.56 155 LEU A O 1
ATOM 1245 N N . TYR A 1 156 ? 3.097 3.879 -1.091 1.00 91.94 156 TYR A N 1
ATOM 1246 C CA . TYR A 1 156 ? 3.752 5.146 -1.369 1.00 91.94 156 TYR A CA 1
ATOM 1247 C C . TYR A 1 156 ? 4.703 4.961 -2.539 1.00 91.94 156 TYR A C 1
ATOM 1249 O O . TYR A 1 156 ? 5.636 4.170 -2.439 1.00 91.94 156 TYR A O 1
ATOM 1257 N N . LEU A 1 157 ? 4.486 5.667 -3.647 1.00 90.56 157 LEU A N 1
ATOM 1258 C CA . LEU A 1 157 ? 5.246 5.440 -4.880 1.00 90.56 157 LEU A CA 1
ATOM 1259 C C . LEU A 1 157 ? 5.726 6.754 -5.486 1.00 90.56 157 LEU A C 1
ATOM 1261 O O . LEU A 1 157 ? 4.932 7.675 -5.674 1.00 90.56 157 LEU A O 1
ATOM 1265 N N . SER A 1 158 ? 7.005 6.830 -5.852 1.00 87.94 158 SER A N 1
ATOM 1266 C CA . SER A 1 158 ? 7.512 7.896 -6.714 1.00 87.94 158 SER A CA 1
ATOM 1267 C C . SER A 1 158 ? 7.524 7.469 -8.177 1.00 87.94 158 SER A C 1
ATOM 1269 O O . SER A 1 158 ? 7.814 6.318 -8.515 1.00 87.94 158 SER A O 1
ATOM 1271 N N . ALA A 1 159 ? 7.192 8.410 -9.063 1.00 86.69 159 ALA A N 1
ATOM 1272 C CA . ALA A 1 159 ? 7.252 8.150 -10.494 1.00 86.69 159 ALA A CA 1
ATOM 1273 C C . ALA A 1 159 ? 8.717 7.930 -10.923 1.00 86.69 159 ALA A C 1
ATOM 1275 O O . ALA A 1 159 ? 9.564 8.777 -10.618 1.00 86.69 159 ALA A O 1
ATOM 1276 N N . PRO A 1 160 ? 9.018 6.844 -11.650 1.00 87.25 160 PRO A N 1
ATOM 1277 C CA . PRO A 1 160 ? 10.357 6.583 -12.158 1.00 87.25 160 PRO A CA 1
ATOM 1278 C C . PRO A 1 160 ? 10.786 7.633 -13.182 1.00 87.25 160 PRO A C 1
ATOM 1280 O O . PRO A 1 160 ? 9.967 8.198 -13.909 1.00 87.25 160 PRO A O 1
ATOM 1283 N N . SER A 1 161 ? 12.095 7.855 -13.270 1.00 85.44 161 SER A N 1
ATOM 1284 C CA . SER A 1 161 ? 12.730 8.646 -14.330 1.00 85.44 161 SER A CA 1
ATOM 1285 C C . SER A 1 161 ? 13.368 7.768 -15.413 1.00 85.44 161 SER A C 1
ATOM 1287 O O . SER A 1 161 ? 13.602 8.243 -16.524 1.00 85.44 161 SER A O 1
ATOM 1289 N N . ALA A 1 162 ? 13.619 6.487 -15.120 1.00 84.81 162 ALA A N 1
ATOM 1290 C CA . ALA A 1 162 ? 14.077 5.487 -16.078 1.00 84.81 162 ALA A CA 1
ATOM 1291 C C . ALA A 1 162 ? 12.940 5.024 -16.997 1.00 84.81 162 ALA A C 1
ATOM 1293 O O . ALA A 1 162 ? 11.850 4.683 -16.537 1.00 84.81 162 ALA A O 1
ATOM 1294 N N . GLU A 1 163 ? 13.224 4.949 -18.297 1.00 87.69 163 GLU A N 1
ATOM 1295 C CA . GLU A 1 163 ? 12.303 4.373 -19.275 1.00 87.69 163 GLU A CA 1
ATOM 1296 C C . GLU A 1 163 ? 12.428 2.839 -19.354 1.00 87.69 163 GLU A C 1
ATOM 1298 O O . GLU A 1 163 ? 13.538 2.316 -19.221 1.00 87.69 163 GLU A O 1
ATOM 1303 N N . PRO A 1 164 ? 11.329 2.106 -19.632 1.00 91.94 164 PRO A N 1
ATOM 1304 C CA . PRO A 1 164 ? 9.955 2.602 -19.776 1.00 91.94 164 PRO A CA 1
ATOM 1305 C C . PRO A 1 164 ? 9.273 2.841 -18.416 1.00 91.94 164 PRO A C 1
ATOM 1307 O O . PRO A 1 164 ? 9.047 1.900 -17.651 1.00 91.94 164 PRO A O 1
ATOM 1310 N N . ARG A 1 165 ? 8.893 4.096 -18.130 1.00 91.06 165 ARG A N 1
ATOM 1311 C CA . ARG A 1 165 ? 8.456 4.526 -16.782 1.00 91.06 165 ARG A CA 1
ATOM 1312 C C . ARG A 1 165 ? 7.268 3.740 -16.226 1.00 91.06 165 ARG A C 1
ATOM 1314 O O . ARG A 1 165 ? 7.305 3.269 -15.097 1.00 91.06 165 ARG A O 1
ATOM 1321 N N . HIS A 1 166 ? 6.218 3.573 -17.022 1.00 92.19 166 HIS A N 1
ATOM 1322 C CA . HIS A 1 166 ? 4.995 2.881 -16.601 1.00 92.19 166 HIS A CA 1
ATOM 1323 C C . HIS A 1 166 ? 5.241 1.403 -16.248 1.00 92.19 166 HIS A C 1
ATOM 1325 O O . HIS A 1 166 ? 4.632 0.895 -15.313 1.00 92.19 166 HIS A O 1
ATOM 1331 N N . ILE A 1 167 ? 6.177 0.727 -16.927 1.00 92.12 167 ILE A N 1
ATOM 1332 C CA . ILE A 1 167 ? 6.546 -0.662 -16.605 1.00 92.12 167 ILE A CA 1
ATOM 1333 C C . ILE A 1 167 ? 7.315 -0.714 -15.285 1.00 92.12 167 ILE A C 1
ATOM 1335 O O . ILE A 1 167 ? 6.997 -1.531 -14.426 1.00 92.12 167 ILE A O 1
ATOM 1339 N N . GLN A 1 168 ? 8.291 0.181 -15.092 1.00 89.94 168 GLN A N 1
ATOM 1340 C CA . GLN A 1 168 ? 9.035 0.272 -13.828 1.00 89.94 168 GLN A CA 1
ATOM 1341 C C . GLN A 1 168 ? 8.092 0.535 -12.650 1.00 89.94 168 GLN A C 1
ATOM 1343 O O . GLN A 1 168 ? 8.192 -0.099 -11.602 1.00 89.94 168 GLN A O 1
ATOM 1348 N N . LEU A 1 169 ? 7.114 1.420 -12.844 1.00 92.00 169 LEU A N 1
ATOM 1349 C CA . LEU A 1 169 ? 6.119 1.716 -11.826 1.00 92.00 169 LEU A CA 1
ATOM 1350 C C . LEU A 1 169 ? 5.175 0.531 -11.568 1.00 92.00 169 LEU A C 1
ATOM 1352 O O . LEU A 1 169 ? 4.889 0.250 -10.409 1.00 92.00 169 LEU A O 1
ATOM 1356 N N . ALA A 1 170 ? 4.746 -0.204 -12.599 1.00 93.94 170 ALA A N 1
ATOM 1357 C CA . ALA A 1 170 ? 3.941 -1.418 -12.431 1.00 93.94 170 ALA A CA 1
ATOM 1358 C C . ALA A 1 170 ? 4.693 -2.504 -11.636 1.00 93.94 170 ALA A C 1
ATOM 1360 O O . ALA A 1 170 ? 4.129 -3.132 -10.739 1.00 93.94 170 ALA A O 1
ATOM 1361 N N . ILE A 1 171 ? 5.995 -2.661 -11.893 1.00 91.12 171 ILE A N 1
ATOM 1362 C CA . ILE A 1 171 ? 6.872 -3.550 -11.120 1.00 91.12 171 ILE A CA 1
ATOM 1363 C C . ILE A 1 171 ? 6.984 -3.078 -9.661 1.00 91.12 171 ILE A C 1
ATOM 1365 O O . ILE A 1 171 ? 6.912 -3.901 -8.746 1.00 91.12 171 ILE A O 1
ATOM 1369 N N . ASN A 1 172 ? 7.112 -1.768 -9.420 1.00 91.00 172 ASN A N 1
ATOM 1370 C CA . ASN A 1 172 ? 7.111 -1.217 -8.062 1.00 91.00 172 ASN A CA 1
ATOM 1371 C C . ASN A 1 172 ? 5.769 -1.460 -7.350 1.00 91.00 172 ASN A C 1
ATOM 1373 O O . ASN A 1 172 ? 5.771 -1.795 -6.170 1.00 91.00 172 ASN A O 1
ATOM 1377 N N . ILE A 1 173 ? 4.630 -1.375 -8.048 1.00 94.69 173 ILE A N 1
ATOM 1378 C CA . ILE A 1 173 ? 3.322 -1.745 -7.479 1.00 94.69 173 ILE A CA 1
ATOM 1379 C C . ILE A 1 173 ? 3.345 -3.213 -7.035 1.00 94.69 173 ILE A C 1
ATOM 1381 O O . ILE A 1 173 ? 3.030 -3.496 -5.881 1.00 94.69 173 ILE A O 1
ATOM 1385 N N . ALA A 1 174 ? 3.780 -4.142 -7.895 1.00 93.88 174 ALA A N 1
ATOM 1386 C CA . ALA A 1 174 ? 3.880 -5.563 -7.543 1.00 93.88 174 ALA A CA 1
ATOM 1387 C C . ALA A 1 174 ? 4.787 -5.802 -6.320 1.00 93.88 174 ALA A C 1
ATOM 1389 O O . ALA A 1 174 ? 4.443 -6.580 -5.424 1.00 93.88 174 ALA A O 1
ATOM 1390 N N . HIS A 1 175 ? 5.922 -5.099 -6.260 1.00 91.25 175 HIS A N 1
ATOM 1391 C CA . HIS A 1 175 ? 6.859 -5.149 -5.138 1.00 91.25 175 HIS A CA 1
ATOM 1392 C C . HIS A 1 175 ? 6.187 -4.750 -3.819 1.00 91.25 175 HIS A C 1
ATOM 1394 O O . HIS A 1 175 ? 6.224 -5.497 -2.838 1.00 91.25 175 HIS A O 1
ATOM 1400 N N . GLU A 1 176 ? 5.534 -3.590 -3.811 1.00 92.81 176 GLU A N 1
ATOM 1401 C CA . GLU A 1 176 ? 4.899 -3.037 -2.619 1.00 92.81 176 GLU A CA 1
ATOM 1402 C C . GLU A 1 176 ? 3.657 -3.839 -2.196 1.00 92.81 176 GLU A C 1
ATOM 1404 O O . GLU A 1 176 ? 3.426 -4.042 -1.004 1.00 92.81 176 GLU A O 1
ATOM 1409 N N . VAL A 1 177 ? 2.910 -4.419 -3.142 1.00 94.56 177 VAL A N 1
ATOM 1410 C CA . VAL A 1 177 ? 1.833 -5.381 -2.841 1.00 94.56 177 VAL A CA 1
ATOM 1411 C C . VAL A 1 177 ? 2.374 -6.592 -2.080 1.00 94.56 177 VAL A C 1
ATOM 1413 O O . VAL A 1 177 ? 1.756 -7.032 -1.109 1.00 94.56 177 VAL A O 1
ATOM 1416 N N . GLY A 1 178 ? 3.551 -7.099 -2.459 1.00 90.50 178 GLY A N 1
ATOM 1417 C CA . GLY A 1 178 ? 4.224 -8.171 -1.725 1.00 90.50 178 GLY A CA 1
ATOM 1418 C C . GLY A 1 178 ? 4.562 -7.782 -0.280 1.00 90.50 178 GLY A C 1
ATOM 1419 O O . GLY A 1 178 ? 4.398 -8.595 0.634 1.00 90.50 178 GLY A O 1
ATOM 1420 N N . HIS A 1 179 ? 4.977 -6.533 -0.040 1.00 90.44 179 HIS A N 1
ATOM 1421 C CA . HIS A 1 179 ? 5.192 -6.014 1.315 1.00 90.44 179 HIS A CA 1
ATOM 1422 C C . HIS A 1 179 ? 3.892 -5.930 2.118 1.00 90.44 179 HIS A C 1
ATOM 1424 O O . HIS A 1 179 ? 3.853 -6.404 3.254 1.00 90.44 179 HIS A O 1
ATOM 1430 N N . GLN A 1 180 ? 2.819 -5.403 1.530 1.00 92.69 180 GLN A N 1
ATOM 1431 C CA . GLN A 1 180 ? 1.505 -5.329 2.174 1.00 92.69 180 GLN A CA 1
ATOM 1432 C C . GLN A 1 180 ? 0.958 -6.715 2.541 1.00 92.69 180 GLN A C 1
ATOM 1434 O O . GLN A 1 180 ? 0.512 -6.936 3.669 1.00 92.69 180 GLN A O 1
ATOM 1439 N N . ALA A 1 181 ? 1.063 -7.674 1.616 1.00 91.56 181 ALA A N 1
ATOM 1440 C CA . ALA A 1 181 ? 0.669 -9.060 1.837 1.00 91.56 181 ALA A CA 1
ATOM 1441 C C . ALA A 1 181 ? 1.398 -9.670 3.039 1.00 91.56 181 ALA A C 1
ATOM 1443 O O . ALA A 1 181 ? 0.786 -10.281 3.916 1.00 91.56 181 ALA A O 1
ATOM 1444 N N . LEU A 1 182 ? 2.714 -9.476 3.102 1.00 88.75 182 LEU A N 1
ATOM 1445 C CA . LEU A 1 182 ? 3.522 -10.009 4.186 1.00 88.75 182 LEU A CA 1
ATOM 1446 C C . LEU A 1 182 ? 3.225 -9.341 5.532 1.00 88.75 182 LEU A C 1
ATOM 1448 O O . LEU A 1 182 ? 3.167 -10.032 6.549 1.00 88.75 182 LEU A O 1
ATOM 1452 N N . MET A 1 183 ? 3.007 -8.024 5.555 1.00 88.31 183 MET A N 1
ATOM 1453 C CA . MET A 1 183 ? 2.625 -7.327 6.784 1.00 88.31 183 MET A CA 1
ATOM 1454 C C . MET A 1 183 ? 1.323 -7.891 7.357 1.00 88.31 183 MET A C 1
ATOM 1456 O O . MET A 1 183 ? 1.278 -8.179 8.549 1.00 88.31 183 MET A O 1
ATOM 1460 N N . LEU A 1 184 ? 0.315 -8.147 6.518 1.00 90.19 184 LEU A N 1
ATOM 1461 C CA . LEU A 1 184 ? -0.939 -8.785 6.940 1.00 90.19 184 LEU A CA 1
ATOM 1462 C C . LEU A 1 184 ? -0.756 -10.223 7.434 1.00 90.19 184 LEU A C 1
ATOM 1464 O O . LEU A 1 184 ? -1.395 -10.636 8.398 1.00 90.19 184 LEU A O 1
ATOM 1468 N N . TYR A 1 185 ? 0.124 -11.005 6.812 1.00 86.62 185 TYR A N 1
ATOM 1469 C CA . TYR A 1 185 ? 0.429 -12.331 7.344 1.00 86.62 185 TYR A CA 1
ATOM 1470 C C . TYR A 1 185 ? 1.058 -12.244 8.736 1.00 86.62 185 TYR A C 1
ATOM 1472 O O . TYR A 1 185 ? 0.603 -12.924 9.657 1.00 86.62 185 TYR A O 1
ATOM 1480 N N . GLN A 1 186 ? 2.036 -11.355 8.901 1.00 83.50 186 GLN A N 1
ATOM 1481 C CA . GLN A 1 186 ? 2.766 -11.161 10.150 1.00 83.50 186 GLN A CA 1
ATOM 1482 C C . GLN A 1 186 ? 1.894 -10.580 11.282 1.00 83.50 186 GLN A C 1
ATOM 1484 O O . GLN A 1 186 ? 2.237 -10.768 12.449 1.00 83.50 186 GLN A O 1
ATOM 1489 N N . THR A 1 187 ? 0.783 -9.886 10.981 1.00 82.12 187 THR A N 1
ATOM 1490 C CA . THR A 1 187 ? -0.190 -9.458 12.010 1.00 82.12 187 THR A CA 1
ATOM 1491 C C . THR A 1 187 ? -1.065 -10.606 12.509 1.00 82.12 187 THR A C 1
ATOM 1493 O O . THR A 1 187 ? -1.559 -10.539 13.632 1.00 82.12 187 THR A O 1
ATOM 1496 N N . SER A 1 188 ? -1.264 -11.649 11.699 1.00 76.00 188 SER A N 1
ATOM 1497 C CA . SER A 1 188 ? -2.109 -12.798 12.047 1.00 76.00 188 SER A CA 1
ATOM 1498 C C . SER A 1 188 ? -1.360 -13.916 12.767 1.00 76.00 188 SER A C 1
ATOM 1500 O O . SER A 1 188 ? -1.880 -14.491 13.721 1.00 76.00 188 SER A O 1
ATOM 1502 N N . ASP A 1 189 ? -0.142 -14.206 12.317 1.00 69.81 189 ASP A N 1
ATOM 1503 C CA . ASP A 1 189 ? 0.745 -15.207 12.888 1.00 69.81 189 ASP A CA 1
ATOM 1504 C C . ASP A 1 189 ? 2.185 -14.720 12.736 1.00 69.81 189 ASP A C 1
ATOM 1506 O O . ASP A 1 189 ? 2.574 -14.156 11.708 1.00 69.81 189 AS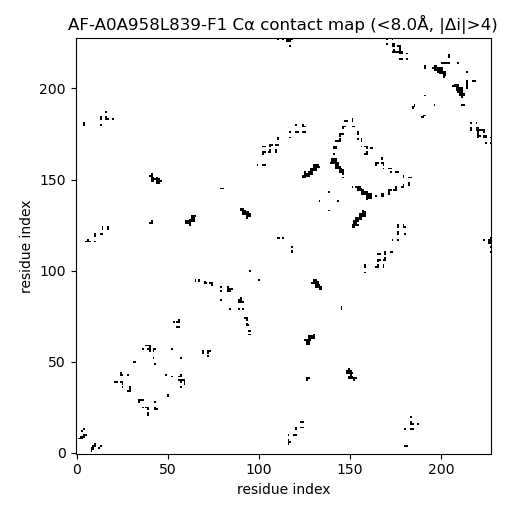P A O 1
ATOM 1510 N N . SER A 1 190 ? 2.991 -14.919 13.773 1.00 68.19 190 SER A N 1
ATOM 1511 C CA . SER A 1 190 ? 4.381 -14.482 13.766 1.00 68.19 190 SER A CA 1
ATOM 1512 C C . SER A 1 190 ? 5.233 -15.451 12.951 1.00 68.19 190 SER A C 1
ATOM 1514 O O . SER A 1 190 ? 5.952 -16.268 13.522 1.00 68.19 190 SER A O 1
ATOM 1516 N N . ILE A 1 191 ? 5.185 -15.333 11.616 1.00 69.75 191 ILE A N 1
ATOM 1517 C CA . ILE A 1 191 ? 6.018 -16.131 10.691 1.00 69.75 191 ILE A CA 1
ATOM 1518 C C . ILE A 1 191 ? 7.491 -16.050 11.105 1.00 69.75 191 ILE A C 1
ATOM 1520 O O . ILE A 1 191 ? 8.198 -17.055 11.138 1.00 69.75 191 ILE A O 1
ATOM 1524 N N . ILE A 1 192 ? 7.940 -14.842 11.444 1.00 68.38 192 ILE A N 1
ATOM 1525 C CA . ILE A 1 192 ? 9.181 -14.624 12.178 1.00 68.38 192 ILE A CA 1
ATOM 1526 C C . ILE A 1 192 ? 8.797 -14.264 13.608 1.00 68.38 192 ILE A C 1
ATOM 1528 O O . ILE A 1 192 ? 8.032 -13.320 13.824 1.00 68.38 192 ILE A O 1
ATOM 1532 N N . HIS A 1 193 ? 9.341 -15.001 14.575 1.00 74.00 193 HIS A N 1
ATOM 1533 C CA . HIS A 1 193 ? 9.131 -14.711 15.988 1.00 74.00 193 HIS A CA 1
ATOM 1534 C C . HIS A 1 193 ? 9.553 -13.259 16.293 1.00 74.00 193 HIS A C 1
ATOM 1536 O O . HIS A 1 193 ? 10.629 -12.855 15.845 1.00 74.00 193 HIS A O 1
ATOM 1542 N N . PRO A 1 194 ? 8.777 -12.460 17.053 1.00 71.81 194 PRO A N 1
ATOM 1543 C CA . PRO A 1 194 ? 9.053 -11.031 17.233 1.00 71.81 194 PRO A CA 1
ATOM 1544 C C . PRO A 1 194 ? 10.472 -10.720 17.727 1.00 71.81 194 PRO A C 1
ATOM 1546 O O . PRO A 1 194 ? 11.103 -9.788 17.235 1.00 71.81 194 PRO A O 1
ATOM 1549 N N . ALA A 1 195 ? 10.999 -11.553 18.631 1.00 75.25 195 ALA A N 1
ATOM 1550 C CA . ALA A 1 195 ? 12.365 -11.438 19.152 1.00 75.25 195 ALA A CA 1
ATOM 1551 C C . ALA A 1 195 ? 13.463 -11.605 18.079 1.00 75.25 195 ALA A C 1
ATOM 1553 O O . ALA A 1 195 ? 14.576 -11.126 18.261 1.00 75.25 195 ALA A O 1
ATOM 1554 N N . GLU A 1 196 ? 13.155 -12.254 16.955 1.00 77.50 196 GLU A N 1
ATOM 1555 C CA . GLU A 1 196 ? 14.098 -12.539 15.869 1.00 77.50 196 GLU A CA 1
ATOM 1556 C C . GLU A 1 196 ? 13.962 -11.552 14.695 1.00 77.50 196 GLU A C 1
ATOM 1558 O O . GLU A 1 196 ? 14.768 -11.590 13.768 1.00 77.50 196 GLU A O 1
ATOM 1563 N N . LEU A 1 197 ? 12.976 -10.641 14.703 1.00 75.38 197 LEU A N 1
ATOM 1564 C CA . LEU A 1 197 ? 12.728 -9.715 13.584 1.00 75.38 197 LEU A CA 1
ATOM 1565 C C . LEU A 1 197 ? 13.937 -8.822 13.270 1.00 75.38 197 LEU A C 1
ATOM 1567 O O . LEU A 1 197 ? 14.195 -8.520 12.101 1.00 75.38 197 LEU A O 1
ATOM 1571 N N . THR A 1 198 ? 14.666 -8.407 14.308 1.00 79.12 198 THR A N 1
ATOM 1572 C CA . THR A 1 198 ? 15.838 -7.524 14.222 1.00 79.12 198 THR A CA 1
ATOM 1573 C C . THR A 1 198 ? 17.147 -8.282 14.038 1.00 79.12 198 THR A C 1
ATOM 1575 O O . THR A 1 198 ? 18.170 -7.662 13.749 1.00 79.12 198 THR A O 1
ATOM 1578 N N . ARG A 1 199 ? 17.137 -9.615 14.169 1.00 81.12 199 ARG A N 1
ATOM 1579 C CA . ARG A 1 199 ? 18.336 -10.428 13.990 1.00 81.12 199 ARG A CA 1
ATOM 1580 C C . ARG A 1 199 ? 18.815 -10.316 12.552 1.00 81.12 199 ARG A C 1
ATOM 1582 O O . ARG A 1 199 ? 18.043 -10.516 11.617 1.00 81.12 199 ARG A O 1
ATOM 1589 N N . ASN A 1 200 ? 20.099 -10.038 12.375 1.00 81.94 200 ASN A N 1
ATOM 1590 C CA . ASN A 1 200 ? 20.694 -10.014 11.050 1.00 81.94 200 ASN A CA 1
ATOM 1591 C C . ASN A 1 200 ? 20.739 -11.427 10.456 1.00 81.94 200 ASN A C 1
ATOM 1593 O O . ASN A 1 200 ? 21.253 -12.361 11.073 1.00 81.94 200 ASN A O 1
ATOM 1597 N N . VAL A 1 201 ? 20.195 -11.565 9.249 1.00 79.31 201 VAL A N 1
ATOM 1598 C CA . VAL A 1 201 ? 20.284 -12.763 8.413 1.00 79.31 201 VAL A CA 1
ATOM 1599 C C . VAL A 1 201 ? 20.749 -12.361 7.021 1.00 79.31 201 VAL A C 1
ATOM 1601 O O . VAL A 1 201 ? 20.442 -11.265 6.535 1.00 79.31 201 VAL A O 1
ATOM 1604 N N . TYR A 1 202 ? 21.438 -13.275 6.350 1.00 74.50 202 TYR A N 1
ATOM 1605 C CA . TYR A 1 202 ? 21.927 -13.030 5.005 1.00 74.50 202 TYR A CA 1
ATOM 1606 C C . TYR A 1 202 ? 20.775 -12.797 4.019 1.00 74.50 202 TYR A C 1
ATOM 1608 O O . TYR A 1 202 ? 19.891 -13.639 3.842 1.00 74.50 202 TYR A O 1
ATOM 1616 N N . SER A 1 203 ? 20.790 -11.650 3.340 1.00 67.00 203 SER A N 1
ATOM 1617 C CA . SER A 1 203 ? 19.877 -11.345 2.243 1.00 67.00 203 SER A CA 1
ATOM 1618 C C . SER A 1 203 ? 20.504 -11.752 0.919 1.00 67.00 203 SER A C 1
ATOM 1620 O O . SER A 1 203 ? 21.377 -11.055 0.405 1.00 67.00 203 SER A O 1
ATOM 1622 N N . ALA A 1 204 ? 19.990 -12.813 0.295 1.00 62.81 204 ALA A N 1
ATOM 1623 C CA . ALA A 1 204 ? 20.407 -13.207 -1.055 1.00 62.81 204 ALA A CA 1
ATOM 1624 C C . ALA A 1 204 ? 20.144 -12.110 -2.111 1.00 62.81 204 ALA A C 1
ATOM 1626 O O . ALA A 1 204 ? 20.841 -12.031 -3.118 1.00 62.81 204 ALA A O 1
ATOM 1627 N N . VAL A 1 205 ? 19.170 -11.229 -1.856 1.00 63.31 205 VAL A N 1
ATOM 1628 C CA . VAL A 1 205 ? 18.785 -10.126 -2.751 1.00 63.31 205 VAL A CA 1
ATOM 1629 C C . VAL A 1 205 ? 19.806 -8.992 -2.722 1.00 63.31 205 VAL A C 1
ATOM 1631 O O . VAL A 1 205 ? 20.185 -8.460 -3.760 1.00 63.31 205 VAL A O 1
ATOM 1634 N N . ARG A 1 206 ? 20.252 -8.599 -1.523 1.00 63.75 206 ARG A N 1
ATOM 1635 C CA . ARG A 1 206 ? 21.222 -7.507 -1.338 1.00 63.75 206 ARG A CA 1
ATOM 1636 C C . ARG A 1 206 ? 22.663 -7.989 -1.227 1.00 63.75 206 ARG A C 1
ATOM 1638 O O . ARG A 1 206 ? 23.564 -7.159 -1.232 1.00 63.75 206 ARG A O 1
ATOM 1645 N N . LYS A 1 207 ? 22.864 -9.304 -1.132 1.00 74.19 207 LYS A N 1
ATOM 1646 C CA . LYS A 1 207 ? 24.152 -9.966 -0.896 1.00 74.19 207 LYS A CA 1
ATOM 1647 C C . LYS A 1 207 ? 24.871 -9.430 0.349 1.00 74.19 207 LYS A C 1
ATOM 1649 O O . LYS A 1 207 ? 26.087 -9.286 0.348 1.00 74.19 207 LYS A O 1
ATOM 1654 N N . THR A 1 208 ? 24.106 -9.121 1.396 1.00 78.31 208 THR A N 1
ATOM 1655 C CA . THR A 1 208 ? 24.597 -8.588 2.677 1.00 78.31 208 THR A CA 1
ATOM 1656 C C . THR A 1 208 ? 23.689 -9.032 3.823 1.00 78.31 208 THR A C 1
ATOM 1658 O O . THR A 1 208 ? 22.539 -9.416 3.583 1.00 78.31 208 THR A O 1
ATOM 1661 N N . ASP A 1 209 ? 24.181 -8.955 5.055 1.00 77.44 209 ASP A N 1
ATOM 1662 C CA . ASP A 1 209 ? 23.395 -9.218 6.257 1.00 77.44 209 ASP A CA 1
ATOM 1663 C C . ASP A 1 209 ? 22.480 -8.034 6.580 1.00 77.44 209 ASP A C 1
ATOM 1665 O O . ASP A 1 209 ? 22.890 -6.872 6.552 1.00 77.44 209 ASP A O 1
ATOM 1669 N N . ARG A 1 210 ? 21.213 -8.329 6.875 1.00 76.50 210 ARG A N 1
ATOM 1670 C CA . ARG A 1 210 ? 20.215 -7.331 7.285 1.00 76.50 210 ARG A CA 1
ATOM 1671 C C . ARG A 1 210 ? 19.148 -7.969 8.176 1.00 76.50 210 ARG A C 1
ATOM 1673 O O . ARG A 1 210 ? 19.044 -9.197 8.173 1.00 76.50 210 ARG A O 1
ATOM 1680 N N . PRO A 1 211 ? 18.332 -7.187 8.901 1.00 78.56 211 PRO A N 1
ATOM 1681 C CA . PRO A 1 211 ? 17.295 -7.734 9.77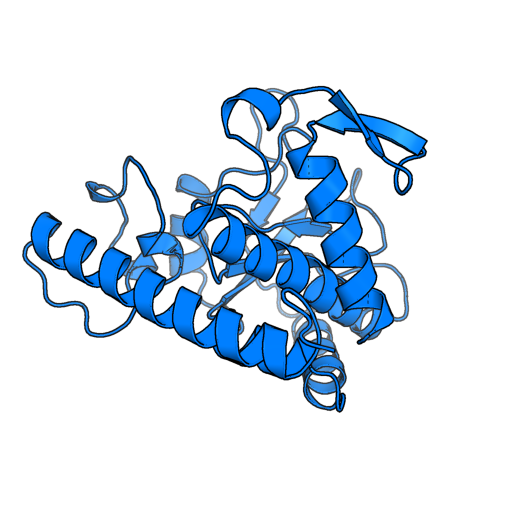0 1.00 78.56 211 PRO A CA 1
ATOM 1682 C C . PRO A 1 211 ? 16.409 -8.774 9.067 1.00 78.56 211 PRO A C 1
ATOM 1684 O O . PRO A 1 211 ? 16.017 -8.582 7.911 1.00 78.56 211 PRO A O 1
ATOM 1687 N N . ALA A 1 212 ? 16.073 -9.862 9.765 1.00 74.50 212 ALA A N 1
ATOM 1688 C CA . ALA A 1 212 ? 15.330 -11.009 9.242 1.00 74.50 212 ALA A CA 1
ATOM 1689 C C . ALA A 1 212 ? 14.036 -10.608 8.542 1.00 74.50 212 ALA A C 1
ATOM 1691 O O . ALA A 1 212 ? 13.754 -11.069 7.431 1.00 74.50 212 ALA A O 1
ATOM 1692 N N . ILE A 1 213 ? 13.301 -9.674 9.146 1.00 74.94 213 ILE A N 1
ATOM 1693 C CA . ILE A 1 213 ? 12.073 -9.144 8.563 1.00 74.94 213 ILE A CA 1
ATOM 1694 C C . ILE A 1 213 ? 12.332 -8.483 7.211 1.00 74.94 213 ILE A C 1
ATOM 1696 O O . ILE A 1 213 ? 11.631 -8.753 6.241 1.00 74.94 213 ILE A O 1
ATOM 1700 N N . GLN A 1 214 ? 13.404 -7.702 7.092 1.00 73.62 214 GLN A N 1
ATOM 1701 C CA . GLN A 1 214 ? 13.757 -7.059 5.838 1.00 73.62 214 GLN A CA 1
ATOM 1702 C C . GLN A 1 214 ? 14.143 -8.110 4.787 1.00 73.62 214 GLN A C 1
ATOM 1704 O O . GLN A 1 214 ? 13.729 -8.010 3.632 1.00 73.62 214 GLN A O 1
ATOM 1709 N N . SER A 1 215 ? 14.946 -9.116 5.135 1.00 71.38 215 SER A N 1
ATOM 1710 C CA . SER A 1 215 ? 15.319 -10.189 4.197 1.00 71.38 215 SER A CA 1
ATOM 1711 C C . SER A 1 215 ? 14.103 -10.963 3.684 1.00 71.38 215 SER A C 1
ATOM 1713 O O . SER A 1 215 ? 14.004 -11.211 2.481 1.00 71.38 215 SER A O 1
ATOM 1715 N N . PHE A 1 216 ? 13.144 -11.264 4.560 1.00 74.94 216 PHE A N 1
ATOM 1716 C CA . PHE A 1 216 ? 11.918 -11.962 4.185 1.00 74.94 216 PHE A CA 1
ATOM 1717 C C . PHE A 1 216 ? 10.985 -11.096 3.328 1.00 74.94 216 PHE A C 1
ATOM 1719 O O . PHE A 1 216 ? 10.488 -11.560 2.302 1.00 74.94 216 PHE A O 1
ATOM 1726 N N . HIS A 1 217 ? 10.853 -9.809 3.663 1.00 74.88 217 HIS A N 1
ATOM 1727 C CA . HIS A 1 217 ? 10.156 -8.814 2.844 1.00 74.88 217 HIS A CA 1
ATOM 1728 C C . HIS A 1 217 ? 10.681 -8.782 1.406 1.00 74.88 217 HIS A C 1
ATOM 1730 O O . HIS A 1 217 ? 9.890 -8.801 0.465 1.00 74.88 217 HIS A O 1
ATOM 1736 N N . ALA A 1 218 ? 12.005 -8.779 1.225 1.00 72.19 218 ALA A N 1
ATOM 1737 C CA . ALA A 1 218 ? 12.608 -8.753 -0.106 1.00 72.19 218 ALA A CA 1
ATOM 1738 C C . ALA A 1 218 ? 12.316 -10.031 -0.909 1.00 72.19 218 ALA A C 1
ATOM 1740 O O . ALA A 1 218 ? 12.086 -9.953 -2.111 1.00 72.19 218 ALA A O 1
ATOM 1741 N N . LEU A 1 219 ? 12.308 -11.199 -0.257 1.00 76.31 219 LEU A N 1
ATOM 1742 C CA . LEU A 1 219 ? 12.000 -12.467 -0.919 1.00 76.31 219 LEU A CA 1
ATOM 1743 C C . LEU A 1 219 ? 10.545 -12.516 -1.399 1.00 76.31 219 LEU A C 1
ATOM 1745 O O . LEU A 1 219 ? 10.300 -12.874 -2.548 1.00 76.31 219 LEU A O 1
ATOM 1749 N N . VAL A 1 220 ? 9.590 -12.139 -0.543 1.00 77.75 220 VAL A N 1
ATOM 1750 C CA . VAL A 1 220 ? 8.165 -12.133 -0.911 1.00 77.75 220 VAL A CA 1
ATOM 1751 C C . VAL A 1 220 ? 7.909 -11.144 -2.044 1.00 77.75 220 VAL A C 1
ATOM 1753 O O . VAL A 1 220 ? 7.280 -11.510 -3.033 1.00 77.75 220 VAL A O 1
ATOM 1756 N N . ALA A 1 221 ? 8.465 -9.934 -1.952 1.00 75.50 221 ALA A N 1
ATOM 1757 C CA . ALA A 1 221 ? 8.325 -8.934 -3.002 1.00 75.50 221 ALA A CA 1
ATOM 1758 C C . ALA A 1 221 ? 8.889 -9.420 -4.349 1.00 75.50 221 ALA A C 1
ATOM 1760 O O . ALA A 1 221 ? 8.249 -9.234 -5.378 1.00 75.50 221 ALA A O 1
ATOM 1761 N N . LEU A 1 222 ? 10.027 -10.125 -4.360 1.00 78.69 222 LEU A N 1
ATOM 1762 C CA . LEU A 1 222 ? 10.573 -10.712 -5.590 1.00 78.69 222 LEU A CA 1
ATOM 1763 C C . LEU A 1 222 ? 9.669 -11.782 -6.206 1.00 78.69 222 LEU A C 1
ATOM 1765 O O . LEU A 1 222 ? 9.568 -11.857 -7.426 1.00 78.69 222 LEU A O 1
ATOM 1769 N N . VAL A 1 223 ? 9.026 -12.616 -5.387 1.00 79.81 223 VAL A N 1
ATOM 1770 C CA . VAL A 1 223 ? 8.081 -13.621 -5.896 1.00 79.81 223 VAL A CA 1
ATOM 1771 C C . VAL A 1 223 ? 6.880 -12.938 -6.546 1.00 79.81 223 VAL A C 1
ATOM 1773 O O . VAL A 1 223 ? 6.473 -13.338 -7.631 1.00 79.81 223 VAL A O 1
ATOM 1776 N N . TYR A 1 224 ? 6.370 -11.872 -5.928 1.00 83.31 224 TYR A N 1
ATOM 1777 C CA . TYR A 1 224 ? 5.278 -11.075 -6.485 1.00 83.31 224 TYR A CA 1
ATOM 1778 C C . TYR A 1 224 ? 5.692 -10.371 -7.783 1.00 83.31 224 TYR A C 1
ATOM 1780 O O . TYR A 1 224 ? 4.941 -10.404 -8.746 1.00 83.31 224 TYR A O 1
ATOM 1788 N N . MET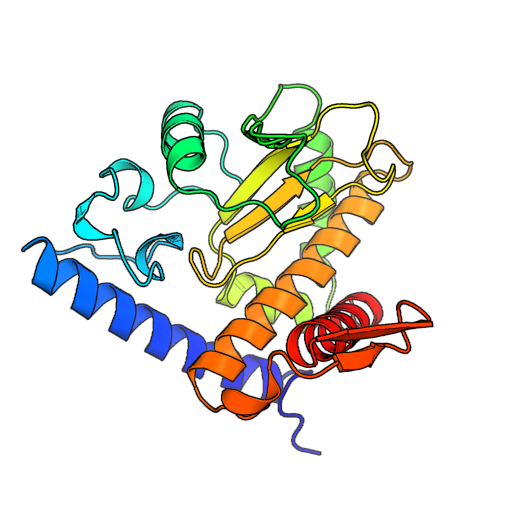 A 1 225 ? 6.902 -9.809 -7.854 1.00 82.00 225 MET A N 1
ATOM 1789 C CA . MET A 1 225 ? 7.428 -9.212 -9.090 1.00 82.00 225 MET A CA 1
ATOM 1790 C C . MET A 1 225 ? 7.638 -10.235 -10.213 1.00 82.00 225 MET A C 1
ATOM 1792 O O . MET A 1 225 ? 7.509 -9.878 -11.373 1.00 82.00 225 MET A O 1
ATOM 1796 N N . ARG A 1 226 ? 8.026 -11.477 -9.890 1.00 84.50 226 ARG A N 1
ATOM 1797 C CA . ARG A 1 226 ? 8.248 -12.545 -10.880 1.00 84.50 226 ARG A CA 1
ATOM 1798 C C . ARG A 1 226 ? 6.934 -13.078 -11.450 1.00 84.50 226 ARG A C 1
ATOM 1800 O O . ARG A 1 226 ? 6.898 -13.482 -12.606 1.00 84.50 226 ARG A O 1
ATOM 1807 N N . ASP A 1 227 ? 5.912 -13.172 -10.602 1.00 80.81 227 ASP A N 1
ATOM 1808 C CA . ASP A 1 227 ? 4.619 -13.758 -10.960 1.00 80.81 227 ASP A CA 1
ATOM 1809 C C . ASP A 1 227 ? 3.618 -12.716 -11.490 1.00 80.81 227 ASP A C 1
ATOM 1811 O O . ASP A 1 227 ? 2.515 -13.093 -11.894 1.00 80.81 227 ASP A O 1
ATOM 1815 N N . PHE A 1 228 ? 3.978 -11.430 -11.457 1.00 72.19 228 PHE A N 1
ATOM 1816 C CA . PHE A 1 228 ? 3.335 -10.352 -12.207 1.00 72.19 228 PHE A CA 1
ATOM 1817 C C . PHE A 1 228 ? 3.849 -10.349 -13.652 1.00 72.19 228 PHE A C 1
ATOM 1819 O O . PHE A 1 228 ? 2.993 -10.394 -14.564 1.00 72.19 228 PHE A O 1
#

pLDDT: mean 83.29, std 11.21, range [50.25, 97.0]